Protein 1HNF (pdb70)

Sequence (179 aa):
TNALETWGALGQDINLDIPSFQMSDDIDDIKWEKTSDKKKIAQFRKEKETFKEKDTYKLFKNGTLKIKHLKTDDQDIYKVSIYDTKGKNVLEKIFDLKIQERVSKPKISWTCINTTLTCEVMNGTDPELNLYQDGKHLKLSQRVITHKWTTSLSAKFKCTAGNKVSKESSVEPVSCPEK

CATH classification: 2.60.40.10 (+1 more: 2.60.40.10)

Radius of gyration: 24.16 Å; Cα contacts (8 Å, |Δi|>4): 436; chains: 1; bounding box: 56×32×67 Å

Solvent-accessible surface area: 10806 Å² total; per-residue (Å²): 146,134,32,107,90,26,77,4,12,69,20,81,64,27,64,2,69,9,112,84,26,156,38,67,123,75,10,26,13,1,50,0,46,18,56,87,82,175,76,85,0,0,15,44,88,41,137,128,108,69,81,74,67,97,111,16,7,94,11,73,167,88,0,4,0,62,0,95,118,3,77,106,119,8,90,15,51,0,70,0,8,1,66,15,70,162,58,142,79,78,18,89,69,34,7,32,0,56,21,13,61,116,1,28,144,7,139,20,37,100,59,29,157,92,31,34,0,35,0,76,22,174,66,21,48,115,21,80,3,21,1,61,21,88,69,116,93,52,119,98,5,115,177,75,3,73,40,143,29,123,101,71,24,97,8,120,0,84,0,34,1,7,24,136,42,17,154,53,50,24,83,78,93,1,68,2,99,58,246

InterPro domains:
  IPR008424 Immunoglobulin C2-set [PF05790] (135-205)
  IPR013106 Immunoglobulin V-set domain [PF07686] (30-126)
  IPR013783 Immunoglobulin-like fold [G3DSA:2.60.40.10] (25-127)
  IPR013783 Immunoglobulin-like fold [G3DSA: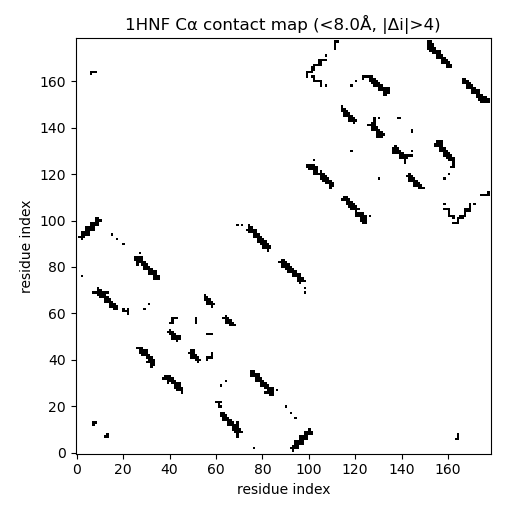2.60.40.10] (128-206)
  IPR015631 CD2/SLAM family receptor [PTHR12080] (29-260)
  IPR015632 T-cell surface antigen CD2 [PR01870] (34-46)
  IPR015632 T-cell surface antigen CD2 [PR01870] (48-61)
  IPR015632 T-cell surface antigen CD2 [PR01870] (84-96)
  IPR015632 T-cell surface antigen CD2 [PR01870] (97-114)
  IPR015632 T-cell surface antigen CD2 [PR01870] (114-128)
  IPR036179 Immunoglobulin-like domain superfamily [SSF48726] (32-128)
  IPR036179 Immunoglobulin-like domain superfamily [SSF48726] (129-206)

GO terms:
  GO:0009897 external side of plasma membrane (C, IDA)
  GO:0005886 plasma membrane (C, IDA)
  GO:0042267 natural killer cell mediated cytotoxicity (P, IDA)
  GO:0030101 natural killer cell activation (P, IDA)
  GO:0005886 plasma membrane (C, EXP)
  GO:0005515 protein binding (F, IPI)
  GO:0005886 plasma membrane (C, TAS)
  GO:0009986 cell surface (C, IDA)
  GO:0032729 positive regulation of type II interferon production (P, IDA)
  GO:0032760 positive regulation of tumor necrosis factor production (P, IDA)
  GO:0034113 heterotypic cell-cell adhesion (P, IDA)
  GO:0001766 membrane raft polarization (P, TAS)
  GO:0042110 T cell activation (P, TAS)
  GO:0006915 apoptotic process (P, TAS)
  GO:0007166 cell surface receptor signaling pathway (P, TAS)
  GO:0032757 positive regulation of interleukin-8 production (P, IMP)
  GO:0005102 signaling receptor binding (F, IPI)

B-factor: mean 36.71, std 21.29, range [2.74, 122.79]

Foldseek 3Di:
DQAAEDEDAQFAKDKDADPVFDDDDQWQKKFKAFPPVGGTQWMCRDVVDTDGVDPLWDADRRGMIMGGRHDQVPQGKMKIWTAGPVGDTPDIHIHGYDYKHAWDEWDWDADLQFQKIKIATDGIDQKKKWKAKQRHTDDIDRGMDMDGDDDFDFIKMKMWIGDDPYIHIDIDTDGGNPD

Nearest PDB structures (foldseek):
  1hnf-assembly1_A  TM=1.006E+00  e=5.697E-35  Homo sapiens
  1hng-assembly1_B  TM=9.042E-01  e=4.151E-21  Rattus rattus
  1qa9-assembly2_C  TM=9.761E-01  e=2.711E-14  Homo sapiens
  2dru-assembly1_A  TM=7.751E-01  e=1.503E-16  Rattus norvegicus
  1ccz-assembly1_A  TM=7.764E-01  e=3.942E-16  Homo sapiens

Organism: Homo sapiens (NCBI:txid9606)

Secondary structure (DSSP, 8-state):
---EEEEEETTS-EEE--TT----SSEEEEEEEEGGG--EEEEE-GGG-EEES-TTEEE-TTS-EEE-S--GGG-EEEEEEEEETTS-EEEEEEEEEEEEPPPPPPEEEEETTTTEEEEE-SS-SS-EEEEEESS-EEEEESS-EEEE--S-EEEEEEEEEE-SS-EEEEEEEEEE---

Structure (mmCIF, N/CA/C/O backbone):
data_1HNF
#
_entry.id   1HNF
#
_cell.length_a   88.300
_cell.length_b   88.300
_cell.length_c   51.300
_cell.angle_alpha   90.00
_cell.angle_beta   90.00
_cell.angle_gamma   120.00
#
_symmetry.space_group_name_H-M   'P 31 2 1'
#
loop_
_entity.id
_entity.type
_entity.pdbx_description
1 polymer CD2
2 non-polymer 2-acetamido-2-deoxy-beta-D-glucopyranose
3 non-polymer 'SODIUM ION'
4 water water
#
loop_
_atom_site.group_PDB
_atom_site.id
_atom_site.type_symbol
_atom_site.label_atom_id
_atom_site.label_alt_id
_atom_site.label_comp_id
_atom_site.label_asym_id
_atom_site.label_entity_id
_atom_site.label_seq_id
_atom_site.pdbx_PDB_ins_code
_atom_site.Cartn_x
_atom_site.Cartn_y
_atom_site.Cartn_z
_atom_site.occupancy
_atom_site.B_iso_or_equiv
_atom_site.auth_seq_id
_atom_site.auth_comp_id
_atom_site.auth_asym_id
_atom_site.auth_atom_id
_atom_site.pdbx_PDB_model_num
ATOM 1 N N . THR A 1 4 ? 19.830 35.414 9.168 1.00 78.43 4 THR A N 1
ATOM 2 C CA . THR A 1 4 ? 19.059 34.708 8.098 1.00 79.29 4 THR A CA 1
ATOM 3 C C . THR A 1 4 ? 17.711 34.100 8.587 1.00 76.90 4 THR A C 1
ATOM 4 O O . THR A 1 4 ? 17.352 32.987 8.167 1.00 71.57 4 THR A O 1
ATOM 8 N N . ASN A 1 5 ? 16.996 34.841 9.467 1.00 73.26 5 ASN A N 1
ATOM 9 C CA . ASN A 1 5 ? 15.649 34.508 10.054 1.00 65.31 5 ASN A CA 1
ATOM 10 C C . ASN A 1 5 ? 15.369 33.245 10.923 1.00 52.07 5 ASN A C 1
ATOM 11 O O . ASN A 1 5 ? 14.211 32.851 11.119 1.00 37.57 5 ASN A O 1
ATOM 16 N N . ALA A 1 6 ? 16.420 32.653 11.478 1.00 45.07 6 ALA A N 1
ATOM 17 C CA . ALA A 1 6 ? 16.326 31.424 12.273 1.00 34.81 6 ALA A CA 1
ATOM 18 C C . ALA A 1 6 ? 16.159 31.667 13.752 1.00 32.53 6 ALA A C 1
ATOM 19 O O . ALA A 1 6 ? 16.713 32.626 14.277 1.00 43.92 6 ALA A O 1
ATOM 21 N N . LEU A 1 7 ? 15.453 30.763 14.431 1.00 25.20 7 LEU A N 1
ATOM 22 C CA . LEU A 1 7 ? 15.234 30.853 15.882 1.00 19.85 7 LEU A CA 1
ATOM 23 C C . LEU A 1 7 ? 16.362 30.152 16.611 1.00 18.21 7 LEU A C 1
ATOM 24 O O . LEU A 1 7 ? 16.462 28.936 16.572 1.00 20.29 7 LEU A O 1
ATOM 29 N N . GLU A 1 8 ? 17.223 30.924 17.255 1.00 24.40 8 GLU A N 1
ATOM 30 C CA . GLU A 1 8 ? 18.346 30.353 17.987 1.00 29.80 8 GLU A CA 1
ATOM 31 C C . GLU A 1 8 ? 17.923 29.384 19.094 1.00 29.31 8 GLU A C 1
ATOM 32 O O . GLU A 1 8 ? 16.990 29.659 19.839 1.00 38.44 8 GLU A O 1
ATOM 38 N N . THR A 1 9 ? 18.636 28.269 19.220 1.00 24.06 9 THR A N 1
ATOM 39 C CA . THR A 1 9 ? 18.309 27.260 20.211 1.00 18.43 9 THR A CA 1
ATOM 40 C C . THR A 1 9 ? 19.537 26.687 20.851 1.00 22.56 9 THR A C 1
ATOM 41 O O . THR A 1 9 ? 20.513 26.398 20.161 1.00 24.94 9 THR A O 1
ATOM 45 N N . TRP A 1 10 ? 19.474 26.484 22.166 1.00 18.04 10 TRP A N 1
ATOM 46 C CA . TRP A 1 10 ? 20.595 25.908 22.887 1.00 15.79 10 TRP A CA 1
ATOM 47 C C . TRP A 1 10 ? 20.327 24.491 23.289 1.00 11.67 10 TRP A C 1
ATOM 48 O O . TRP A 1 10 ? 19.239 24.185 23.763 1.00 18.62 10 TRP A O 1
ATOM 59 N N . GLY A 1 11 ? 21.343 23.646 23.134 1.00 7.53 11 GLY A N 1
ATOM 60 C CA . GLY A 1 11 ? 21.210 22.236 23.437 1.00 6.30 11 GLY A CA 1
ATOM 61 C C . GLY A 1 11 ? 22.443 21.761 24.162 1.00 17.77 11 GLY A C 1
ATOM 62 O O . GLY A 1 11 ? 23.511 22.344 24.022 1.00 18.11 11 GLY A O 1
ATOM 63 N N . ALA A 1 12 ? 22.316 20.664 24.899 1.00 18.05 12 ALA A N 1
ATOM 64 C CA . ALA A 1 12 ? 23.431 20.157 25.678 1.00 12.50 12 ALA A CA 1
ATOM 65 C C . ALA A 1 12 ? 24.114 18.929 25.118 1.00 9.30 12 ALA A C 1
ATOM 66 O O . ALA A 1 12 ? 23.514 17.891 24.911 1.00 11.49 12 ALA A O 1
ATOM 68 N N . LEU A 1 13 ? 25.403 19.037 24.944 1.00 5.81 13 LEU A N 1
ATOM 69 C CA . LEU A 1 13 ? 26.165 17.944 24.424 1.00 8.49 13 LEU A CA 1
ATOM 70 C C . LEU A 1 13 ? 25.853 16.754 25.259 1.00 16.49 13 LEU A C 1
ATOM 71 O O . LEU A 1 13 ? 26.012 16.803 26.468 1.00 34.96 13 LEU A O 1
ATOM 76 N N . GLY A 1 14 ? 25.337 15.709 24.632 1.00 26.27 14 GLY A N 1
ATOM 77 C CA . GLY A 1 14 ? 25.020 14.477 25.341 1.00 24.33 14 GLY A CA 1
ATOM 78 C C . GLY A 1 14 ? 23.555 14.302 25.695 1.00 28.29 14 GLY A C 1
ATOM 79 O O . GLY A 1 14 ? 23.105 13.192 25.980 1.00 31.19 14 GLY A O 1
ATOM 80 N N . GLN A 1 15 ? 22.810 15.397 25.702 1.00 21.95 15 GLN A N 1
ATOM 81 C CA . GLN A 1 15 ? 21.407 15.338 26.041 1.00 22.79 15 GLN A CA 1
ATOM 82 C C . GLN A 1 15 ? 20.607 15.384 24.771 1.00 24.02 15 GLN A C 1
ATOM 83 O O . GLN A 1 15 ? 21.153 15.599 23.700 1.00 28.32 15 GLN A O 1
ATOM 89 N N . ASP A 1 16 ? 19.313 15.159 24.893 1.00 21.28 16 ASP A N 1
ATOM 90 C CA . ASP A 1 16 ? 18.434 15.223 23.751 1.00 24.95 16 ASP A CA 1
ATOM 91 C C . ASP A 1 16 ? 17.881 16.635 23.730 1.00 25.27 16 ASP A C 1
ATOM 92 O O . ASP A 1 16 ? 18.059 17.383 24.692 1.00 27.01 16 ASP A O 1
ATOM 97 N N . ILE A 1 17 ? 17.240 16.992 22.616 1.00 20.37 17 ILE A N 1
ATOM 98 C CA . ILE A 1 17 ? 16.585 18.284 22.455 1.00 18.77 17 ILE A CA 1
ATOM 99 C C . ILE A 1 17 ? 15.382 18.171 21.515 1.00 21.34 17 ILE A C 1
ATOM 100 O O . ILE A 1 17 ? 15.269 17.231 20.746 1.00 22.33 17 ILE A O 1
ATOM 105 N N . ASN A 1 18 ? 14.433 19.081 21.676 1.00 24.05 18 ASN A N 1
ATOM 106 C CA . ASN A 1 18 ? 13.224 19.082 20.899 1.00 18.36 18 ASN A CA 1
ATOM 107 C C . ASN A 1 18 ? 13.036 20.340 20.123 1.00 24.50 18 ASN A C 1
ATOM 108 O O . ASN A 1 18 ? 13.024 21.420 20.710 1.00 29.28 18 ASN A O 1
ATOM 113 N N . LEU A 1 19 ? 12.769 20.199 18.830 1.00 26.69 19 LEU A N 1
ATOM 114 C CA . LEU A 1 19 ? 12.500 21.348 17.972 1.00 22.64 19 LEU A CA 1
ATOM 115 C C . LEU A 1 19 ? 10.990 21.280 17.741 1.00 25.57 19 LEU A C 1
ATOM 116 O O . LEU A 1 19 ? 10.499 20.335 17.128 1.00 28.73 19 LEU A O 1
ATOM 121 N N . ASP A 1 20 ? 10.261 22.265 18.268 1.00 26.60 20 ASP A N 1
ATOM 122 C CA . ASP A 1 20 ? 8.808 22.309 18.177 1.00 25.73 20 ASP A CA 1
ATOM 123 C C . ASP A 1 20 ? 8.314 23.462 17.349 1.00 29.23 20 ASP A C 1
ATOM 124 O O . ASP A 1 20 ? 8.899 24.548 17.336 1.00 28.88 20 ASP A O 1
ATOM 129 N N . ILE A 1 21 ? 7.149 23.262 16.758 1.00 37.78 21 ILE A N 1
ATOM 130 C CA . ILE A 1 21 ? 6.526 24.328 16.001 1.00 46.29 21 ILE A CA 1
ATOM 131 C C . ILE A 1 21 ? 5.150 24.513 16.607 1.00 51.98 21 ILE A C 1
ATOM 132 O O . ILE A 1 21 ? 4.249 23.714 16.405 1.00 55.91 21 ILE A O 1
ATOM 137 N N . PRO A 1 22 ? 5.014 25.525 17.465 1.00 57.45 22 PRO A N 1
ATOM 138 C CA . PRO A 1 22 ? 3.753 25.833 18.143 1.00 60.66 22 PRO A CA 1
ATOM 139 C C . PRO A 1 22 ? 2.779 26.423 17.138 1.00 66.03 22 PRO A C 1
ATOM 140 O O . PRO A 1 22 ? 1.554 26.246 17.237 1.00 62.64 22 PRO A O 1
ATOM 144 N N . SER A 1 23 ? 3.372 27.098 16.151 1.00 71.66 23 SER A N 1
ATOM 145 C CA . SER A 1 23 ? 2.668 27.757 15.053 1.00 75.75 23 SER A CA 1
ATOM 146 C C . SER A 1 23 ? 1.870 26.729 14.239 1.00 78.78 23 SER A C 1
ATOM 147 O O . SER A 1 23 ? 1.100 27.092 13.334 1.00 81.52 23 SER A O 1
ATOM 150 N N . PHE A 1 24 ? 2.039 25.453 14.605 1.00 75.61 24 PHE A N 1
ATOM 151 C CA . PHE A 1 24 ? 1.395 24.323 13.941 1.00 66.44 24 PHE A CA 1
ATOM 152 C C . PHE A 1 24 ? 0.383 23.601 14.819 1.00 66.47 24 PHE A C 1
ATOM 153 O O . PHE A 1 24 ? 0.382 23.731 16.044 1.00 66.39 24 PHE A O 1
ATOM 161 N N . GLN A 1 25 ? -0.473 22.845 14.143 1.00 70.39 25 GLN A N 1
ATOM 162 C CA . GLN A 1 25 ? -1.551 22.057 14.724 1.00 76.26 25 GLN A CA 1
ATOM 163 C C . GLN A 1 25 ? -1.899 21.061 13.621 1.00 75.11 25 GLN A C 1
ATOM 164 O O . GLN A 1 25 ? -2.509 21.438 12.614 1.00 73.31 25 GLN A O 1
ATOM 170 N N . MET A 1 26 ? -1.530 19.796 13.807 1.00 72.76 26 MET A N 1
ATOM 171 C CA . MET A 1 26 ? -1.776 18.788 12.778 1.00 71.58 26 MET A CA 1
ATOM 172 C C . MET A 1 26 ? -3.220 18.576 1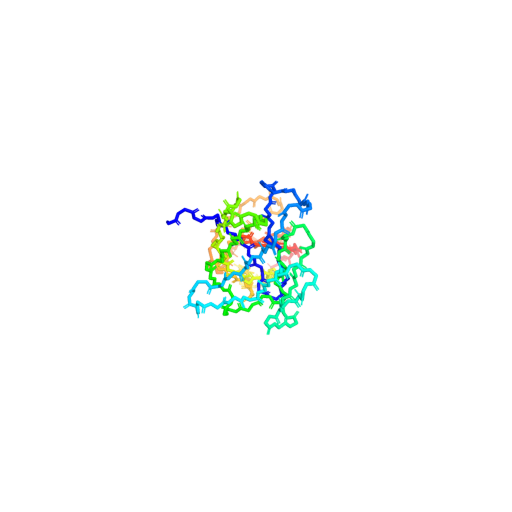2.377 1.00 75.28 26 MET A C 1
ATOM 173 O O . MET A 1 26 ? -4.134 19.062 13.046 1.00 78.90 26 MET A O 1
ATOM 178 N N . SER A 1 27 ? -3.413 17.880 11.254 1.00 77.37 27 SER A N 1
ATOM 179 C CA . SER A 1 27 ? -4.748 17.583 10.721 1.00 77.50 27 SER A CA 1
ATOM 180 C C . SER A 1 27 ? -4.753 16.582 9.557 1.00 76.54 27 SER A C 1
ATOM 181 O O . SER A 1 27 ? -3.759 15.898 9.298 1.00 72.37 27 SER A O 1
ATOM 184 N N . ASP A 1 28 ? -5.895 16.505 8.875 1.00 78.13 28 ASP A N 1
ATOM 185 C CA . ASP A 1 28 ? -6.104 15.602 7.741 1.00 79.52 28 ASP A CA 1
ATOM 186 C C . ASP A 1 28 ? -5.428 16.065 6.464 1.00 76.64 28 ASP A C 1
ATOM 187 O O . ASP A 1 28 ? -4.733 15.290 5.802 1.00 74.87 28 ASP A O 1
ATOM 192 N N . ASP A 1 29 ? -5.679 17.329 6.128 1.00 72.77 29 ASP A N 1
ATOM 193 C CA . ASP A 1 29 ? -5.170 17.988 4.929 1.00 71.23 29 ASP A CA 1
ATOM 194 C C . ASP A 1 29 ? -3.659 17.845 4.654 1.00 66.23 29 ASP A C 1
ATOM 195 O O . ASP A 1 29 ? -3.223 17.894 3.498 1.00 69.71 29 ASP A O 1
ATOM 200 N N . ILE A 1 30 ? -2.882 17.617 5.709 1.00 54.20 30 ILE A N 1
ATOM 201 C CA . ILE A 1 30 ? -1.427 17.483 5.636 1.00 45.28 30 ILE A CA 1
ATOM 202 C C . ILE A 1 30 ? -0.882 16.238 4.899 1.00 42.76 30 ILE A C 1
ATOM 203 O O . ILE A 1 30 ? -1.073 15.105 5.339 1.00 39.46 30 ILE A O 1
ATOM 208 N N . ASP A 1 31 ? -0.132 16.475 3.820 1.00 44.06 31 ASP A N 1
ATOM 209 C CA . ASP A 1 31 ? 0.444 15.408 3.006 1.00 43.47 31 ASP A CA 1
ATOM 210 C C . ASP A 1 31 ? 1.916 15.086 3.246 1.00 37.18 31 ASP A C 1
ATOM 211 O O . ASP A 1 31 ? 2.329 13.949 3.044 1.00 40.18 31 ASP A O 1
ATOM 216 N N . ASP A 1 32 ? 2.706 16.075 3.663 1.00 35.75 32 ASP A N 1
ATOM 217 C CA . ASP A 1 32 ? 4.142 15.869 3.873 1.00 32.70 32 ASP A CA 1
ATOM 218 C C . ASP A 1 32 ? 4.725 16.861 4.864 1.00 28.37 32 ASP A C 1
ATOM 219 O O . ASP A 1 32 ? 4.405 18.035 4.798 1.00 31.06 32 ASP A O 1
ATOM 224 N N . ILE A 1 33 ? 5.559 16.374 5.784 1.00 23.46 33 ILE A N 1
ATOM 225 C CA . ILE A 1 33 ? 6.245 17.197 6.801 1.00 21.75 33 ILE A CA 1
ATOM 226 C C . ILE A 1 33 ? 7.703 16.825 6.613 1.00 22.42 33 ILE A C 1
ATOM 227 O O . ILE A 1 33 ? 8.090 15.682 6.910 1.00 16.63 33 ILE A O 1
ATOM 232 N N . LYS A 1 34 ? 8.522 17.773 6.163 1.00 16.26 34 LYS A N 1
ATOM 233 C CA . LYS A 1 34 ? 9.921 17.453 5.960 1.00 18.34 34 LYS A CA 1
ATOM 234 C C . LYS A 1 34 ? 10.869 18.274 6.824 1.00 18.53 34 LYS A C 1
ATOM 235 O O . LYS A 1 34 ? 10.724 19.488 6.981 1.00 22.17 34 LYS A O 1
ATOM 241 N N . TRP A 1 35 ? 11.812 17.556 7.421 1.00 14.75 35 TRP A N 1
ATOM 242 C CA . TRP A 1 35 ? 12.821 18.118 8.284 1.00 17.36 35 TRP A CA 1
ATOM 243 C C . TRP A 1 35 ? 14.095 17.910 7.531 1.00 18.12 35 TRP A C 1
ATOM 244 O O . TRP A 1 35 ? 14.449 16.784 7.207 1.00 21.30 35 TRP A O 1
ATOM 255 N N . GLU A 1 36 ? 14.853 18.976 7.380 1.00 14.66 36 GLU A N 1
ATOM 256 C CA . GLU A 1 36 ? 16.077 18.897 6.653 1.00 19.30 36 GLU A CA 1
ATOM 257 C C . GLU A 1 36 ? 17.217 19.560 7.437 1.00 26.32 36 GLU A C 1
ATOM 258 O O . GLU A 1 36 ? 16.964 20.459 8.247 1.00 23.68 36 GLU A O 1
ATOM 264 N N . LYS A 1 37 ? 18.463 19.136 7.177 1.00 24.47 37 LYS A N 1
ATOM 265 C CA . LYS A 1 37 ? 19.651 19.682 7.845 1.00 28.71 37 LYS A CA 1
ATOM 266 C C . LYS A 1 37 ? 20.484 20.466 6.825 1.00 30.04 37 LYS A C 1
ATOM 267 O O . LYS A 1 37 ? 21.192 19.866 6.046 1.00 37.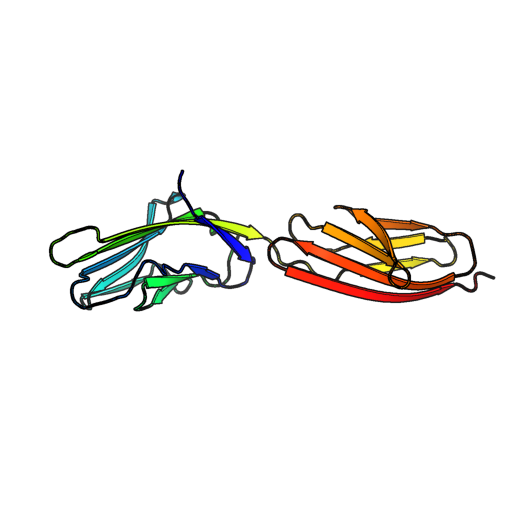58 37 LYS A O 1
ATOM 273 N N . THR A 1 38 ? 20.412 21.798 6.873 1.00 32.05 38 THR A N 1
ATOM 274 C CA . THR A 1 38 ? 21.098 22.727 5.963 1.00 32.58 38 THR A CA 1
ATOM 275 C C . THR A 1 38 ? 22.468 22.437 5.382 1.00 38.35 38 THR A C 1
ATOM 276 O O . THR A 1 38 ? 22.596 22.286 4.166 1.00 40.90 38 THR A O 1
ATOM 280 N N . SER A 1 39 ? 23.495 22.441 6.227 1.00 42.13 39 SER A N 1
ATOM 281 C CA . SER A 1 39 ? 24.861 22.221 5.767 1.00 46.39 39 SER A CA 1
ATOM 282 C C . SER A 1 39 ? 25.069 21.002 4.879 1.00 48.43 39 SER A C 1
ATOM 283 O O . SER A 1 39 ? 25.729 21.108 3.851 1.00 49.28 39 SER A O 1
ATOM 286 N N . ASP A 1 40 ? 24.498 19.859 5.256 1.00 49.33 40 ASP A N 1
ATOM 287 C CA . ASP A 1 40 ? 24.640 18.642 4.465 1.00 46.08 40 ASP A CA 1
ATOM 288 C C . ASP A 1 40 ? 23.560 18.482 3.416 1.00 48.97 40 ASP A C 1
ATOM 289 O O . ASP A 1 40 ? 23.648 17.583 2.589 1.00 54.27 40 ASP A O 1
ATOM 294 N N . LYS A 1 41 ? 22.581 19.392 3.413 1.00 51.26 41 LYS A N 1
ATOM 295 C CA . LYS A 1 41 ? 21.447 19.351 2.491 1.00 45.67 41 LYS A CA 1
ATOM 296 C C . LYS A 1 41 ? 21.009 17.896 2.492 1.00 39.40 41 LYS A C 1
ATOM 297 O O . LYS A 1 41 ? 21.478 17.098 1.700 1.00 43.88 41 LYS A O 1
ATOM 303 N N . LYS A 1 42 ? 20.202 17.528 3.468 1.00 31.70 42 LYS A N 1
ATOM 304 C CA . LYS A 1 42 ? 19.786 16.152 3.596 1.00 28.36 42 LYS A CA 1
ATOM 305 C C . LYS A 1 42 ? 18.561 16.104 4.455 1.00 28.13 42 LYS A C 1
ATOM 306 O O . LYS A 1 42 ? 18.492 16.837 5.426 1.00 33.27 42 LYS A O 1
ATOM 312 N N . LYS A 1 43 ? 17.564 15.301 4.086 1.00 27.88 43 LYS A N 1
ATOM 313 C CA . LYS A 1 43 ? 16.396 15.229 4.931 1.00 26.12 43 LYS A CA 1
ATOM 314 C C . LYS A 1 43 ? 16.649 14.172 5.982 1.00 28.36 43 LYS A C 1
ATOM 315 O O . LYS A 1 43 ? 16.962 13.011 5.687 1.00 28.95 43 LYS A O 1
ATOM 321 N N . ILE A 1 44 ? 16.629 14.637 7.223 1.00 27.37 44 ILE A N 1
ATOM 322 C CA . ILE A 1 44 ? 16.895 13.789 8.370 1.00 23.82 44 ILE A CA 1
ATOM 323 C C . ILE A 1 44 ? 15.686 12.989 8.814 1.00 26.72 44 ILE A C 1
ATOM 324 O O . ILE A 1 44 ? 15.822 11.907 9.384 1.00 28.68 44 ILE A O 1
ATOM 329 N N . ALA A 1 45 ? 14.507 13.501 8.474 1.00 25.53 45 ALA A N 1
ATOM 330 C CA . ALA A 1 45 ? 13.240 12.843 8.789 1.00 25.28 45 ALA A CA 1
ATOM 331 C C . ALA A 1 45 ? 12.102 13.433 7.951 1.00 20.43 45 ALA A C 1
ATOM 332 O O . ALA A 1 45 ? 12.121 14.611 7.603 1.00 18.01 45 ALA A O 1
ATOM 334 N N . GLN A 1 46 ? 11.113 12.603 7.640 1.00 24.49 46 GLN A N 1
ATOM 335 C CA . GLN A 1 46 ? 9.987 13.043 6.843 1.00 28.32 46 GLN A CA 1
ATOM 336 C C . GLN A 1 46 ? 8.753 12.232 7.114 1.00 32.97 46 GLN A C 1
ATOM 337 O O . GLN A 1 46 ? 8.813 11.007 7.272 1.00 32.18 46 GLN A O 1
ATOM 343 N N . PHE A 1 47 ? 7.627 12.929 7.164 1.00 38.32 47 PHE A N 1
ATOM 344 C CA . PHE A 1 47 ? 6.347 12.286 7.362 1.00 46.33 47 PHE A CA 1
ATOM 345 C C . PHE A 1 47 ? 5.629 12.355 6.031 1.00 49.90 47 PHE A C 1
ATOM 346 O O . PHE A 1 47 ? 4.910 13.312 5.761 1.00 53.87 47 PHE A O 1
ATOM 354 N N . ARG A 1 48 ? 5.855 11.363 5.180 1.00 55.24 48 ARG A N 1
ATOM 355 C CA . ARG A 1 48 ? 5.221 11.358 3.872 1.00 58.61 48 ARG A CA 1
ATOM 356 C C . ARG A 1 48 ? 3.917 10.607 3.959 1.00 57.89 48 ARG A C 1
ATOM 357 O O . ARG A 1 48 ? 3.744 9.594 3.283 1.00 62.78 48 ARG A O 1
ATOM 365 N N . LYS A 1 49 ? 3.003 11.106 4.792 1.00 58.77 49 LYS A N 1
ATOM 366 C CA . LYS A 1 49 ? 1.718 10.456 4.994 1.00 66.19 49 LYS A CA 1
ATOM 367 C C . LYS A 1 49 ? 2.003 9.045 5.479 1.00 76.74 49 LYS A C 1
ATOM 368 O O . LYS A 1 49 ? 3.162 8.674 5.673 1.00 79.83 49 LYS A O 1
ATOM 374 N N . GLU A 1 50 ? 0.952 8.248 5.657 1.00 87.09 50 GLU A N 1
ATOM 375 C CA . GLU A 1 50 ? 1.109 6.853 6.094 1.00 93.68 50 GLU A CA 1
ATOM 376 C C . GLU A 1 50 ? 1.902 6.046 5.061 1.00 92.75 50 GLU A C 1
ATOM 377 O O . GLU A 1 50 ? 2.262 4.897 5.314 1.00 90.13 50 GLU A O 1
ATOM 383 N N . LYS A 1 51 ? 2.172 6.669 3.909 1.00 93.32 51 LYS A N 1
ATOM 384 C CA . LYS A 1 51 ? 2.936 6.063 2.825 1.00 94.55 51 LYS A CA 1
ATOM 385 C C . LYS A 1 51 ? 4.284 5.587 3.348 1.00 99.97 51 LYS A C 1
ATOM 386 O O . LYS A 1 51 ? 4.930 4.765 2.696 1.00 103.17 51 LYS A O 1
ATOM 392 N N . GLU A 1 52 ? 4.714 6.149 4.491 1.00 105.33 52 GLU A N 1
ATOM 393 C CA . GLU A 1 52 ? 5.981 5.801 5.175 1.00 107.85 52 GLU A CA 1
ATOM 394 C C . GLU A 1 52 ? 6.508 6.865 6.164 1.00 102.43 52 GLU A C 1
ATOM 395 O O . GLU A 1 52 ? 6.273 8.062 5.979 1.00 105.98 52 GLU A O 1
ATOM 401 N N . THR A 1 53 ? 7.191 6.424 7.223 1.00 92.97 53 THR A N 1
ATOM 402 C CA . THR A 1 53 ? 7.809 7.351 8.176 1.00 84.73 53 THR A CA 1
ATOM 403 C C . THR A 1 53 ? 9.318 7.151 8.020 1.00 77.80 53 THR A C 1
ATOM 404 O O . THR A 1 53 ? 9.884 6.174 8.530 1.00 77.42 53 THR A O 1
ATOM 408 N N . PHE A 1 54 ? 9.943 8.043 7.251 1.00 69.45 54 PHE A N 1
ATOM 409 C CA . PHE A 1 54 ? 11.387 8.000 6.993 1.00 60.01 54 PHE A CA 1
ATOM 410 C C . PHE A 1 54 ? 12.208 8.761 8.053 1.00 56.41 54 PHE A C 1
ATOM 411 O O . PHE A 1 54 ? 11.842 9.863 8.459 1.00 51.04 54 PHE A O 1
ATOM 419 N N . LYS A 1 55 ? 13.299 8.143 8.506 1.00 55.71 55 LYS A N 1
ATOM 420 C CA . LYS A 1 55 ? 14.205 8.724 9.503 1.00 56.98 55 LYS A CA 1
ATOM 421 C C . LYS A 1 55 ? 15.620 8.281 9.131 1.00 57.82 55 LYS A C 1
ATOM 422 O O . LYS A 1 55 ? 15.873 7.090 8.897 1.00 56.28 55 LYS A O 1
ATOM 428 N N . GLU A 1 56 ? 16.536 9.242 9.047 1.00 56.23 56 GLU A N 1
ATOM 429 C CA . GLU A 1 56 ? 17.922 8.954 8.671 1.00 58.27 56 GLU A CA 1
ATOM 430 C C . GLU A 1 56 ? 18.671 8.100 9.697 1.00 62.10 56 GLU A C 1
ATOM 431 O O . GLU A 1 56 ? 19.681 7.457 9.369 1.00 64.28 56 GLU A O 1
ATOM 437 N N . LYS A 1 57 ? 18.181 8.089 10.933 1.00 59.56 57 LYS A N 1
ATOM 438 C CA . LYS A 1 57 ? 18.841 7.318 11.958 1.00 56.83 57 LYS A CA 1
ATOM 439 C C . LYS A 1 57 ? 18.005 7.265 13.211 1.00 57.38 57 LYS A C 1
ATOM 440 O O . LYS A 1 57 ? 16.977 7.939 13.315 1.00 55.92 57 LYS A O 1
ATOM 446 N N . ASP A 1 58 ? 18.431 6.396 14.128 1.00 61.85 58 ASP A N 1
ATOM 447 C CA . ASP A 1 58 ? 17.785 6.210 15.429 1.00 64.44 58 ASP A CA 1
ATOM 448 C C . ASP A 1 58 ? 17.948 7.492 16.250 1.00 57.61 58 ASP A C 1
ATOM 449 O O . ASP A 1 58 ? 17.168 7.781 17.153 1.00 61.11 58 ASP A O 1
ATOM 454 N N . THR A 1 59 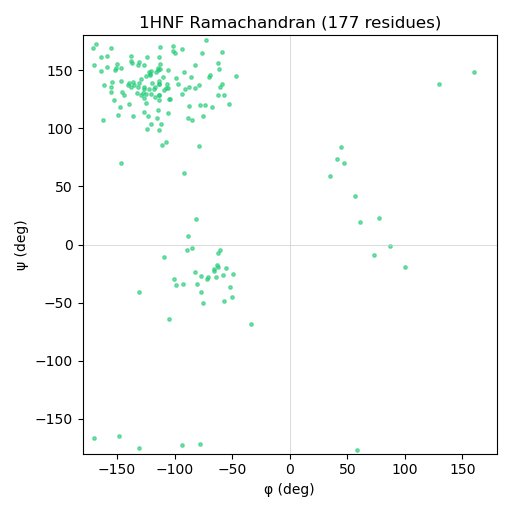? 18.970 8.259 15.890 1.00 45.56 59 THR A N 1
ATOM 455 C CA . THR A 1 59 ? 19.286 9.528 16.500 1.00 29.30 59 THR A CA 1
ATOM 456 C C . THR A 1 59 ? 18.131 10.460 16.267 1.00 26.67 59 THR A C 1
ATOM 457 O O . THR A 1 59 ? 18.002 11.455 16.949 1.00 28.65 59 THR A O 1
ATOM 461 N N . TYR A 1 60 ? 17.287 10.155 15.293 1.00 23.47 60 TYR A N 1
ATOM 462 C CA . TYR A 1 60 ? 16.164 11.025 15.017 1.00 25.90 60 TYR A CA 1
ATOM 463 C C . TYR A 1 60 ? 14.859 10.399 15.344 1.00 30.22 60 TYR A C 1
ATOM 464 O O . TYR A 1 60 ? 14.730 9.178 15.328 1.00 39.23 60 TYR A O 1
ATOM 473 N N . LYS A 1 61 ? 13.884 11.259 15.609 1.00 34.89 61 LYS A N 1
ATOM 474 C CA . LYS A 1 61 ? 12.525 10.849 15.915 1.00 37.00 61 LYS A CA 1
ATOM 475 C C . LYS A 1 61 ? 11.607 12.014 15.562 1.00 35.57 61 LYS A C 1
ATOM 476 O O . LYS A 1 61 ? 11.877 13.152 15.918 1.00 47.03 61 LYS A O 1
ATOM 482 N N . LEU A 1 62 ? 10.540 11.740 14.834 1.00 33.32 62 LEU A N 1
ATOM 483 C CA . LEU A 1 62 ? 9.614 12.785 14.438 1.00 36.52 62 LEU A CA 1
ATOM 484 C C . LEU A 1 62 ? 8.259 12.400 14.960 1.00 38.22 62 LEU A C 1
ATOM 485 O O . LEU A 1 62 ? 7.826 11.270 14.775 1.00 45.04 62 LEU A O 1
ATOM 490 N N . PHE A 1 63 ? 7.568 13.347 15.570 1.00 43.67 63 PHE A N 1
ATOM 491 C CA . PHE A 1 63 ? 6.248 13.068 16.117 1.00 52.72 63 PHE A CA 1
ATOM 492 C C . PHE A 1 63 ? 5.115 13.536 15.222 1.00 50.03 63 PHE A C 1
ATOM 493 O O . PHE A 1 63 ? 5.308 14.346 14.314 1.00 47.78 63 PHE A O 1
ATOM 501 N N . LYS A 1 64 ? 3.929 13.018 15.527 1.00 47.05 64 LYS A N 1
ATOM 502 C CA . LYS A 1 64 ? 2.706 13.342 14.826 1.00 43.84 64 LYS A CA 1
ATOM 503 C C . LYS A 1 64 ? 2.482 14.846 14.922 1.00 39.85 64 LYS A C 1
ATOM 504 O O . LYS A 1 64 ? 1.903 15.438 14.032 1.00 45.39 64 LYS A O 1
ATOM 510 N N . ASN A 1 65 ? 3.007 15.489 15.957 1.00 40.72 65 ASN A N 1
ATOM 511 C CA . ASN A 1 65 ? 2.807 16.929 16.076 1.00 43.64 65 ASN A CA 1
ATOM 512 C C . ASN A 1 65 ? 3.879 17.767 15.356 1.00 44.72 65 ASN A C 1
ATOM 513 O O . ASN A 1 65 ? 3.895 19.001 15.443 1.00 47.16 65 ASN A O 1
ATOM 518 N N . GLY A 1 66 ? 4.747 17.094 14.608 1.00 41.77 66 GLY A N 1
ATOM 519 C CA . GLY A 1 66 ? 5.772 17.796 13.852 1.00 40.21 66 GLY A CA 1
ATOM 520 C C . GLY A 1 66 ? 7.063 18.096 14.581 1.00 37.24 66 GLY A C 1
ATOM 521 O O . GLY A 1 66 ? 7.997 18.653 14.002 1.00 35.45 66 GLY A O 1
ATOM 522 N N . THR A 1 67 ? 7.128 17.709 15.848 1.00 35.56 67 THR A N 1
ATOM 523 C CA . THR A 1 67 ? 8.317 17.936 16.651 1.00 30.01 67 THR A CA 1
ATOM 524 C C . THR A 1 67 ? 9.396 16.911 16.334 1.00 27.71 67 THR A C 1
ATOM 525 O O . THR A 1 67 ? 9.115 15.727 16.155 1.00 22.38 67 THR A O 1
ATOM 529 N N . LEU A 1 68 ? 10.631 17.395 16.225 1.00 28.13 68 LEU A N 1
ATOM 530 C CA . LEU A 1 68 ? 11.765 16.547 15.905 1.00 28.53 68 LEU A CA 1
ATOM 531 C C . LEU A 1 68 ? 12.661 16.510 17.107 1.00 31.94 68 LEU A C 1
ATOM 532 O O . LEU A 1 68 ? 13.062 17.564 17.599 1.00 34.57 68 LEU A O 1
ATOM 537 N N . LYS A 1 69 ? 12.939 15.303 17.594 1.00 31.05 69 LYS A N 1
ATOM 538 C CA . LYS A 1 69 ? 13.824 15.122 18.731 1.00 33.55 69 LYS A CA 1
ATOM 539 C C . LYS A 1 69 ? 15.121 14.588 18.201 1.00 33.09 69 LYS A C 1
ATOM 540 O O . LYS A 1 69 ? 15.128 13.681 17.370 1.00 30.60 69 LYS A O 1
ATOM 546 N N . ILE A 1 70 ? 16.210 15.169 18.694 1.00 30.86 70 ILE A N 1
ATOM 547 C CA . ILE A 1 70 ? 17.553 14.769 18.332 1.00 22.85 70 ILE A CA 1
ATOM 548 C C . ILE A 1 70 ? 18.187 14.206 19.586 1.00 26.45 70 ILE A C 1
ATOM 549 O O . ILE A 1 70 ? 18.380 14.898 20.575 1.00 26.80 70 ILE A O 1
ATOM 554 N N . LYS A 1 71 ? 18.505 12.930 19.539 1.00 31.48 71 LYS A N 1
ATOM 555 C CA . LYS A 1 71 ? 19.068 12.269 20.683 1.00 34.94 71 LYS A CA 1
ATOM 556 C C . LYS A 1 71 ? 20.558 12.394 20.819 1.00 35.88 71 LYS A C 1
ATOM 557 O O . LYS A 1 71 ? 21.277 12.469 19.831 1.00 33.14 71 LYS A O 1
ATOM 563 N N . HIS A 1 72 ? 20.994 12.502 22.070 1.00 35.73 72 HIS A N 1
ATOM 564 C CA . HIS A 1 72 ? 22.393 12.544 22.400 1.00 31.10 72 HIS A CA 1
ATOM 565 C C . HIS A 1 72 ? 23.219 13.496 21.538 1.00 24.67 72 HIS A C 1
ATOM 566 O O . HIS A 1 72 ? 24.066 13.065 20.794 1.00 20.73 72 HIS A O 1
ATOM 573 N N . LEU A 1 73 ? 23.024 14.797 21.713 1.00 21.67 73 LEU A N 1
ATOM 574 C CA . LEU A 1 73 ? 23.726 15.804 20.941 1.00 15.86 73 LEU A CA 1
ATOM 575 C C . LEU A 1 73 ? 25.221 15.554 20.828 1.00 22.82 73 LEU A C 1
ATOM 576 O O . LEU A 1 73 ? 25.820 15.004 21.729 1.00 26.93 73 LEU A O 1
ATOM 581 N N . LYS A 1 74 ? 25.805 15.895 19.681 1.00 27.31 74 LYS A N 1
ATOM 582 C CA . LYS A 1 74 ? 27.243 15.695 19.408 1.00 26.95 74 LYS A CA 1
ATOM 583 C C . LYS A 1 74 ? 27.737 16.964 18.701 1.00 24.65 74 LYS A C 1
ATOM 584 O O . LYS A 1 74 ? 26.916 17.707 18.195 1.00 24.92 74 LYS A O 1
ATOM 590 N N . THR A 1 75 ? 29.049 17.220 18.645 1.00 26.32 75 THR A N 1
ATOM 591 C CA . THR A 1 75 ? 29.546 18.451 18.002 1.00 26.86 75 THR A CA 1
ATOM 592 C C . THR A 1 75 ? 28.979 18.641 16.590 1.00 37.31 75 THR A C 1
ATOM 593 O O . THR A 1 75 ? 28.695 19.766 16.176 1.00 38.33 75 THR A O 1
ATOM 597 N N . ASP A 1 76 ? 28.818 17.530 15.864 1.00 42.99 76 ASP A N 1
ATOM 598 C CA . ASP A 1 76 ? 28.309 17.524 14.488 1.00 42.23 76 ASP A CA 1
ATOM 599 C C . ASP A 1 76 ? 26.883 18.029 14.287 1.00 38.14 76 ASP A C 1
ATOM 600 O O . ASP A 1 76 ? 26.499 18.352 13.159 1.00 34.46 76 ASP A O 1
ATOM 605 N N . ASP A 1 77 ? 26.100 18.082 15.362 1.00 30.41 77 ASP A N 1
ATOM 606 C CA . ASP A 1 77 ? 24.705 18.502 15.276 1.00 22.10 77 ASP A CA 1
ATOM 607 C C . ASP A 1 77 ? 24.395 19.983 15.325 1.00 21.43 77 ASP A C 1
ATOM 608 O O . ASP A 1 77 ? 23.217 20.363 15.235 1.00 17.72 77 ASP A O 1
ATOM 613 N N . GLN A 1 78 ? 25.431 20.805 15.506 1.00 23.64 78 GLN A N 1
ATOM 614 C CA . GLN A 1 78 ? 25.275 22.260 15.555 1.00 28.87 78 GLN A CA 1
ATOM 615 C C . GLN A 1 78 ? 25.062 22.610 14.090 1.00 27.49 78 GLN A C 1
ATOM 616 O O . GLN A 1 78 ? 25.937 22.406 13.260 1.00 36.85 78 GLN A O 1
ATOM 622 N N . ASP A 1 79 ? 23.855 23.025 13.753 1.00 28.15 79 ASP A N 1
ATOM 623 C CA . ASP A 1 79 ? 23.545 23.358 12.368 1.00 28.34 79 ASP A CA 1
ATOM 624 C C . ASP A 1 79 ? 22.191 24.072 12.318 1.00 26.04 79 ASP A C 1
ATOM 625 O O . ASP A 1 79 ? 21.462 24.171 13.312 1.00 27.63 79 ASP A O 1
ATOM 630 N N . ILE A 1 80 ? 21.867 24.569 11.144 1.00 19.38 80 ILE A N 1
ATOM 631 C CA . ILE A 1 80 ? 20.616 25.230 10.924 1.00 19.66 80 ILE A CA 1
ATOM 632 C C . ILE A 1 80 ? 19.687 24.123 10.393 1.00 21.26 80 ILE A C 1
ATOM 633 O O . ILE A 1 80 ? 20.101 23.352 9.536 1.00 25.90 80 ILE A O 1
ATOM 638 N N . TYR A 1 81 ? 18.498 23.976 10.988 1.00 17.08 81 TYR A N 1
ATOM 639 C CA . TYR A 1 81 ? 17.509 22.942 10.623 1.00 10.56 81 TYR A CA 1
ATOM 640 C C . TYR A 1 81 ? 16.301 23.643 10.072 1.00 11.72 81 TYR A C 1
ATOM 641 O O . TYR A 1 81 ? 15.999 24.754 10.495 1.00 21.22 81 TYR A O 1
ATOM 650 N N . LYS A 1 82 ? 15.582 22.987 9.159 1.00 20.67 82 LYS A N 1
ATOM 651 C CA . LYS A 1 82 ? 14.407 23.597 8.514 1.00 20.98 82 LYS A CA 1
ATOM 652 C C . LYS A 1 82 ? 13.255 22.631 8.383 1.00 13.86 82 LYS A C 1
ATOM 653 O O . LYS A 1 82 ? 13.461 21.469 8.041 1.00 16.95 82 LYS A O 1
ATOM 659 N N . VAL A 1 83 ? 12.055 23.093 8.703 1.00 7.36 83 VAL A N 1
ATOM 660 C CA . VAL A 1 83 ? 10.891 22.244 8.572 1.00 15.47 83 VAL A CA 1
ATOM 661 C C . VAL A 1 83 ? 10.103 22.902 7.491 1.00 23.73 83 VAL A C 1
ATOM 662 O O . VAL A 1 83 ? 9.887 24.106 7.552 1.00 28.85 83 VAL A O 1
ATOM 666 N N . SER A 1 84 ? 9.559 22.095 6.593 1.00 21.54 84 SER A N 1
ATOM 667 C CA . SER A 1 84 ? 8.724 22.584 5.528 1.00 18.42 84 SER A CA 1
ATOM 668 C C . SER A 1 84 ? 7.558 21.653 5.603 1.00 18.65 84 SER A C 1
ATOM 669 O O . SER A 1 84 ? 7.755 20.432 5.695 1.00 19.33 84 SER A O 1
ATOM 672 N N . ILE A 1 85 ? 6.347 22.185 5.630 1.00 13.99 85 ILE A N 1
ATOM 673 C CA . ILE A 1 85 ? 5.234 21.266 5.642 1.00 22.52 85 ILE A CA 1
ATOM 674 C C . ILE A 1 85 ? 4.161 21.702 4.664 1.00 25.24 85 ILE A C 1
ATOM 675 O O . ILE A 1 85 ? 3.807 22.885 4.604 1.00 27.92 85 ILE A O 1
ATOM 680 N N . TYR A 1 86 ? 3.632 20.708 3.940 1.00 25.19 86 TYR A N 1
ATOM 681 C CA . TYR A 1 86 ? 2.628 20.865 2.874 1.00 24.40 86 TYR A CA 1
ATOM 682 C C . TYR A 1 86 ? 1.322 20.062 2.986 1.00 23.59 86 TYR A C 1
ATOM 683 O O . TYR A 1 86 ? 1.359 18.875 3.315 1.00 24.40 86 TYR A O 1
ATOM 692 N N . ASP A 1 87 ? 0.211 20.654 2.538 1.00 22.90 87 ASP A N 1
ATOM 693 C CA . ASP A 1 87 ? -1.095 19.963 2.501 1.00 27.48 87 ASP A CA 1
ATOM 694 C C . ASP A 1 87 ? -1.189 19.004 1.299 1.00 29.93 87 ASP A C 1
ATOM 695 O O . ASP A 1 87 ? -0.203 18.787 0.589 1.00 32.30 87 ASP A O 1
ATOM 700 N N . THR A 1 88 ? -2.374 18.451 1.051 1.00 34.01 88 THR A N 1
ATOM 701 C CA . THR A 1 88 ? -2.549 17.537 -0.084 1.00 38.00 88 THR A CA 1
ATOM 702 C C . THR A 1 88 ? -2.651 18.265 -1.416 1.00 41.02 88 THR A C 1
ATOM 703 O O . THR A 1 88 ? -2.312 17.705 -2.449 1.00 50.52 88 THR A O 1
ATOM 707 N N . LYS A 1 89 ? -3.115 19.510 -1.385 1.00 38.63 89 LYS A N 1
ATOM 708 C CA . LYS A 1 89 ? -3.238 20.326 -2.582 1.00 33.80 89 LYS A CA 1
ATOM 709 C C . LYS A 1 89 ? -1.880 20.961 -2.942 1.00 36.58 89 LYS A C 1
ATOM 710 O O . LYS A 1 89 ? -1.833 22.013 -3.584 1.00 33.19 89 LYS A O 1
ATOM 716 N N . GLY A 1 90 ? -0.791 20.355 -2.457 1.00 42.24 90 GLY A N 1
ATOM 717 C CA . GLY A 1 90 ? 0.568 20.836 -2.703 1.00 38.90 90 GLY A CA 1
ATOM 718 C C . GLY A 1 90 ? 1.106 22.096 -2.012 1.00 36.28 90 GLY A C 1
ATOM 719 O O . GLY A 1 90 ? 2.306 22.384 -2.102 1.00 37.80 90 GLY A O 1
ATOM 720 N N . LYS A 1 91 ? 0.254 22.841 -1.318 1.00 33.12 91 LYS A N 1
ATOM 721 C CA . LYS A 1 91 ? 0.679 24.074 -0.656 1.00 39.29 91 LYS A CA 1
ATOM 722 C C . LYS A 1 91 ? 1.594 23.978 0.558 1.00 39.66 91 LYS A C 1
ATOM 723 O O . LYS A 1 91 ? 1.489 23.064 1.370 1.00 40.21 91 LYS A O 1
ATOM 729 N N . ASN A 1 92 ? 2.502 24.944 0.659 1.00 36.07 92 ASN A N 1
ATOM 730 C CA . ASN A 1 92 ? 3.449 25.017 1.763 1.00 35.86 92 ASN A CA 1
ATOM 731 C C . ASN A 1 92 ? 2.728 25.734 2.866 1.00 38.43 92 ASN A C 1
ATOM 732 O O . ASN A 1 92 ? 2.530 26.943 2.795 1.00 40.23 92 ASN A O 1
ATOM 737 N N . VAL A 1 93 ? 2.350 24.986 3.891 1.00 35.70 93 VAL A N 1
ATOM 738 C CA . VAL A 1 93 ? 1.622 25.552 5.006 1.00 35.05 93 VAL A CA 1
ATOM 739 C C . VAL A 1 93 ? 2.482 26.281 6.031 1.00 33.62 93 VAL A C 1
ATOM 740 O O . VAL A 1 93 ? 2.062 27.286 6.619 1.00 36.12 93 VAL A O 1
ATOM 744 N N . LEU A 1 94 ? 3.695 25.790 6.230 1.00 31.70 94 LEU A N 1
ATOM 745 C CA . LEU A 1 94 ? 4.598 26.389 7.196 1.00 28.78 94 LEU A CA 1
ATOM 746 C C . LEU A 1 94 ? 6.034 26.035 6.911 1.00 29.62 94 LEU A C 1
ATOM 747 O O . LEU A 1 94 ? 6.345 24.975 6.356 1.00 34.33 94 LEU A O 1
ATOM 752 N N . GLU A 1 95 ? 6.908 26.930 7.344 1.00 31.57 95 GLU A N 1
ATOM 753 C CA . GLU A 1 95 ? 8.334 26.759 7.203 1.00 29.70 95 GLU A CA 1
ATOM 754 C C . GLU A 1 95 ? 8.982 27.468 8.374 1.00 29.93 95 GLU A C 1
ATOM 755 O O . GLU A 1 95 ? 8.836 28.687 8.528 1.00 27.40 95 GLU A O 1
ATOM 761 N N . LYS A 1 96 ? 9.576 26.684 9.266 1.00 28.17 96 LYS A N 1
ATOM 762 C CA . LYS A 1 96 ? 10.250 27.245 10.423 1.00 30.46 96 LYS A CA 1
ATOM 763 C C . LYS A 1 96 ? 11.692 26.795 10.332 1.00 27.38 96 LYS A C 1
ATOM 764 O O . LYS A 1 96 ? 11.993 25.760 9.740 1.00 26.23 96 LYS A O 1
ATOM 770 N N . ILE A 1 97 ? 12.589 27.630 10.842 1.00 27.18 97 ILE A N 1
ATOM 771 C CA . ILE A 1 97 ? 14.010 27.343 10.793 1.00 28.26 97 ILE A CA 1
ATOM 772 C C . ILE A 1 97 ? 14.641 27.567 12.152 1.00 25.44 97 ILE A C 1
ATOM 773 O O . ILE A 1 97 ? 14.410 28.591 12.780 1.00 24.30 97 ILE A O 1
ATOM 778 N N . PHE A 1 98 ? 15.486 26.625 12.558 1.00 22.72 98 PHE A N 1
ATOM 779 C CA . PHE A 1 98 ? 16.126 26.653 13.859 1.00 21.40 98 PHE A CA 1
ATOM 780 C C . PHE A 1 98 ? 17.614 26.704 13.744 1.00 22.59 98 PHE A C 1
ATOM 781 O O . PHE A 1 98 ? 18.173 26.006 12.929 1.00 28.79 98 PHE A O 1
ATOM 789 N N . ASP A 1 99 ? 18.265 27.508 14.578 1.00 23.49 99 ASP A N 1
ATOM 790 C CA . ASP A 1 99 ? 19.732 27.644 14.555 1.00 20.10 99 ASP A CA 1
ATOM 791 C C . ASP A 1 99 ? 20.293 27.023 15.840 1.00 25.23 99 ASP A C 1
ATOM 792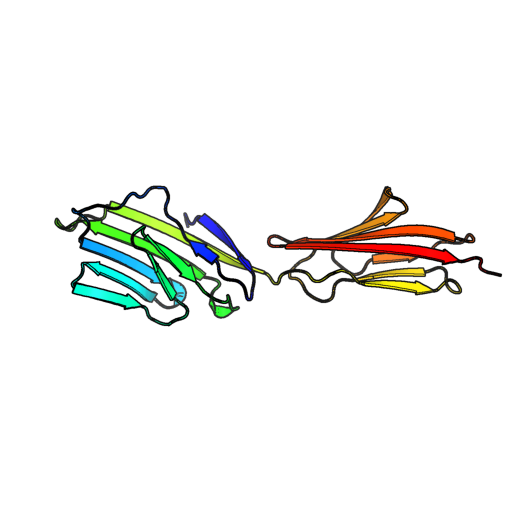 O O . ASP A 1 99 ? 20.563 27.717 16.822 1.00 30.35 99 ASP A O 1
ATOM 797 N N . LEU A 1 100 ? 20.507 25.716 15.812 1.00 21.93 100 LEU A N 1
ATOM 798 C CA . LEU A 1 100 ? 21.002 24.989 16.971 1.00 19.57 100 LEU A CA 1
ATOM 799 C C . LEU A 1 100 ? 22.482 25.085 17.280 1.00 23.00 100 LEU A C 1
ATOM 800 O O . LEU A 1 100 ? 23.314 24.758 16.447 1.00 35.69 100 LEU A O 1
ATOM 805 N N . LYS A 1 101 ? 22.800 25.597 18.465 1.00 25.00 101 LYS A N 1
ATOM 806 C CA . LYS A 1 101 ? 24.177 25.709 18.927 1.00 22.21 101 LYS A CA 1
ATOM 807 C C . LYS A 1 101 ? 24.220 24.804 20.145 1.00 19.21 101 LYS A C 1
ATOM 808 O O . LYS A 1 101 ? 23.187 24.587 20.767 1.00 21.81 101 LYS A O 1
ATOM 814 N N . ILE A 1 102 ? 25.354 24.183 20.435 1.00 17.75 102 ILE A N 1
ATOM 815 C CA . ILE A 1 102 ? 25.405 23.332 21.638 1.00 23.44 102 ILE A CA 1
ATOM 816 C C . ILE A 1 102 ? 26.558 23.669 22.588 1.00 20.69 102 ILE A C 1
ATOM 817 O O . ILE A 1 102 ? 27.579 24.227 22.189 1.00 22.44 102 ILE A O 1
ATOM 822 N N . GLN A 1 103 ? 26.372 23.338 23.855 1.00 23.29 103 GLN A N 1
ATOM 823 C CA . GLN A 1 103 ? 27.383 23.589 24.869 1.00 23.70 103 GLN A CA 1
ATOM 824 C C . GLN A 1 103 ? 27.470 22.392 25.747 1.00 23.37 103 GLN A C 1
ATOM 825 O O . GLN A 1 103 ? 26.518 21.608 25.856 1.00 23.80 103 GLN A O 1
ATOM 831 N N . GLU A 1 104 ? 28.629 22.260 26.377 1.00 27.02 104 GLU A N 1
ATOM 832 C CA . GLU A 1 104 ? 28.865 21.180 27.319 1.00 21.25 104 GLU A CA 1
ATOM 833 C C . GLU A 1 104 ? 28.256 21.637 28.637 1.00 19.05 104 GLU A C 1
ATOM 834 O O . GLU A 1 104 ? 28.370 22.828 28.995 1.00 14.24 104 GLU A O 1
ATOM 840 N N . ARG A 1 105 ? 27.510 20.742 29.284 1.00 22.23 105 ARG A N 1
ATOM 841 C CA . ARG A 1 105 ? 26.940 21.057 30.596 1.00 22.89 105 ARG A CA 1
ATOM 842 C C . ARG A 1 105 ? 28.176 21.296 31.453 1.00 27.71 105 ARG A C 1
ATOM 843 O O . ARG A 1 105 ? 29.245 20.716 31.238 1.00 25.20 105 ARG A O 1
ATOM 851 N N . VAL A 1 106 ? 28.003 22.142 32.444 1.00 30.38 106 VAL A N 1
ATOM 852 C CA . VAL A 1 106 ? 29.051 22.489 33.370 1.00 18.31 106 VAL A CA 1
ATOM 853 C C . VAL A 1 106 ? 29.134 21.391 34.462 1.00 17.03 106 VAL A C 1
ATOM 854 O O . VAL A 1 106 ? 28.183 20.654 34.702 1.00 18.63 106 VAL A O 1
ATOM 858 N N . SER A 1 107 ? 30.295 21.229 35.071 1.00 22.14 107 SER A N 1
ATOM 859 C CA . SER A 1 107 ? 30.443 20.236 36.133 1.00 25.20 107 SER A CA 1
ATOM 860 C C . SER A 1 107 ? 30.409 20.960 37.491 1.00 25.38 107 SER A C 1
ATOM 861 O O . SER A 1 107 ? 30.480 22.191 37.522 1.00 25.77 107 SER A O 1
ATOM 864 N N . LYS A 1 108 ? 30.245 20.220 38.595 1.00 24.50 108 LYS A N 1
ATOM 865 C CA . LYS A 1 108 ? 30.234 20.843 39.927 1.00 22.09 108 LYS A CA 1
ATOM 866 C C . LYS A 1 108 ? 31.599 21.465 40.107 1.00 16.54 108 LYS A C 1
ATOM 867 O O . LYS A 1 108 ? 32.601 20.809 39.896 1.00 16.39 108 LYS A O 1
ATOM 873 N N . PRO A 1 109 ? 31.663 22.748 40.476 1.00 10.67 109 PRO A N 1
ATOM 874 C CA . PRO A 1 109 ? 32.962 23.395 40.652 1.00 9.22 109 PRO A CA 1
ATOM 875 C C . PRO A 1 109 ? 33.759 22.727 41.751 1.00 12.79 109 PRO A C 1
ATOM 876 O O . PRO A 1 109 ? 33.174 22.087 42.599 1.00 21.22 109 PRO A O 1
ATOM 880 N N . LYS A 1 110 ? 35.087 22.853 41.715 1.00 15.49 110 LYS A N 1
ATOM 881 C CA . LYS A 1 110 ? 35.974 22.256 42.707 1.00 14.58 110 LYS A CA 1
ATOM 882 C C . LYS A 1 110 ? 36.688 23.362 43.430 1.00 19.98 110 LYS A C 1
ATOM 883 O O . LYS A 1 110 ? 37.319 24.212 42.815 1.00 29.12 110 LYS A O 1
ATOM 889 N N . ILE A 1 111 ? 36.615 23.331 44.751 1.00 24.51 111 ILE A N 1
ATOM 890 C CA . ILE A 1 111 ? 37.264 24.345 45.572 1.00 15.71 111 ILE A CA 1
ATOM 891 C C . ILE A 1 111 ? 38.435 23.687 46.266 1.00 13.63 111 ILE A C 1
ATOM 892 O O . ILE A 1 111 ? 38.317 22.574 46.787 1.00 18.22 111 ILE A O 1
ATOM 897 N N . SER A 1 112 ? 39.579 24.350 46.214 1.00 13.41 112 SER A N 1
ATOM 898 C CA . SER A 1 112 ? 40.797 23.840 46.809 1.00 16.05 112 SER A CA 1
ATOM 899 C C . SER A 1 112 ? 41.365 24.965 47.629 1.00 15.60 112 SER A C 1
ATOM 900 O O . SER A 1 112 ? 41.048 26.117 47.366 1.00 16.35 112 SER A O 1
ATOM 903 N N . TRP A 1 113 ? 42.198 24.646 48.624 1.00 24.12 113 TRP A N 1
ATOM 904 C CA . TRP A 1 113 ? 42.799 25.683 49.486 1.00 24.91 113 TRP A CA 1
ATOM 905 C C . TRP A 1 113 ? 43.902 25.187 50.423 1.00 28.01 113 TRP A C 1
ATOM 906 O O . TRP A 1 113 ? 44.006 23.978 50.668 1.00 32.95 113 TRP A O 1
ATOM 917 N N . THR A 1 114 ? 44.813 26.089 50.810 1.00 24.84 114 THR A N 1
ATOM 918 C CA . THR A 1 114 ? 45.849 25.763 51.805 1.00 16.63 114 THR A CA 1
ATOM 919 C C . THR A 1 114 ? 45.573 26.783 52.872 1.00 18.15 114 THR A C 1
ATOM 920 O O . THR A 1 114 ? 45.144 27.895 52.575 1.00 17.45 114 THR A O 1
ATOM 924 N N . CYS A 1 115 ? 45.811 26.410 54.119 1.00 22.84 115 CYS A N 1
ATOM 925 C CA . CYS A 1 115 ? 45.632 27.344 55.212 1.00 13.89 115 CYS A CA 1
ATOM 926 C C . CYS A 1 115 ? 47.028 27.952 55.392 1.00 10.57 115 CYS A C 1
ATOM 927 O O . CYS A 1 115 ? 47.174 29.157 55.618 1.00 16.46 115 CYS A O 1
ATOM 930 N N . ILE A 1 116 ? 48.053 27.134 55.160 1.00 6.13 116 ILE A N 1
ATOM 931 C CA . ILE A 1 116 ? 49.441 27.588 55.288 1.00 7.09 116 ILE A CA 1
ATOM 932 C C . ILE A 1 116 ? 49.713 28.771 54.402 1.00 11.02 116 ILE A C 1
ATOM 933 O O . ILE A 1 116 ? 50.355 29.738 54.823 1.00 23.02 116 ILE A O 1
ATOM 938 N N . ASN A 1 117 ? 49.316 28.650 53.141 1.00 23.36 117 ASN A N 1
ATOM 939 C CA . ASN A 1 117 ? 49.435 29.757 52.198 1.00 26.66 117 ASN A CA 1
ATOM 940 C C . ASN A 1 117 ? 48.012 30.135 52.193 1.00 28.62 117 ASN A C 1
ATOM 941 O O . ASN A 1 117 ? 47.131 29.291 52.153 1.00 36.82 117 ASN A O 1
ATOM 946 N N . THR A 1 118 ? 47.779 31.382 52.478 1.00 23.51 118 THR A N 1
ATOM 947 C CA . THR A 1 118 ? 46.432 31.806 52.595 1.00 22.60 118 THR A CA 1
ATOM 948 C C . THR A 1 118 ? 45.930 31.984 51.191 1.00 26.29 118 THR A C 1
ATOM 949 O O . THR A 1 118 ? 46.004 33.074 50.619 1.00 31.60 118 THR A O 1
ATOM 953 N N . THR A 1 119 ? 45.484 30.861 50.629 1.00 17.77 119 THR A N 1
ATOM 954 C CA . THR A 1 119 ? 45.007 30.805 49.258 1.00 16.28 119 THR A CA 1
ATOM 955 C C . THR A 1 119 ? 43.875 29.811 49.050 1.00 16.88 119 THR A C 1
ATOM 956 O O . THR A 1 119 ? 43.940 28.669 49.510 1.00 18.63 119 THR A O 1
ATOM 960 N N . LEU A 1 120 ? 42.911 30.222 48.224 1.00 22.22 120 LEU A N 1
ATOM 961 C CA . LEU A 1 120 ? 41.723 29.428 47.856 1.00 19.89 120 LEU A CA 1
ATOM 962 C C . LEU A 1 120 ? 41.474 29.552 46.339 1.00 15.42 120 LEU A C 1
ATOM 963 O O . LEU A 1 120 ? 41.514 30.641 45.759 1.00 18.87 120 LEU A O 1
ATOM 968 N N . THR A 1 121 ? 41.106 28.439 45.735 1.00 17.61 121 THR A N 1
ATOM 969 C CA . THR A 1 121 ? 40.897 28.331 44.287 1.00 15.93 121 THR A CA 1
ATOM 970 C C . THR A 1 121 ? 39.576 27.659 43.932 1.00 18.14 121 THR A C 1
ATOM 971 O O . THR A 1 121 ? 39.170 26.703 44.589 1.00 22.11 121 THR A O 1
ATOM 975 N N . CYS A 1 122 ? 38.881 28.179 42.927 1.00 20.42 122 CYS A N 1
ATOM 976 C CA . CYS A 1 122 ? 37.649 27.531 42.450 1.00 20.52 122 CYS A CA 1
ATOM 977 C C . CYS A 1 122 ? 37.835 27.332 40.962 1.00 20.87 122 CYS A C 1
ATOM 978 O O . CYS A 1 122 ? 38.184 28.272 40.254 1.00 28.62 122 CYS A O 1
ATOM 981 N N . GLU A 1 123 ? 37.520 26.145 40.478 1.00 21.17 123 GLU A N 1
ATOM 982 C CA . GLU A 1 123 ? 37.722 25.814 39.075 1.00 22.31 123 GLU A CA 1
ATOM 983 C C . GLU A 1 123 ? 36.625 24.861 38.599 1.00 26.63 123 GLU A C 1
ATOM 984 O O . GLU A 1 123 ? 36.054 24.139 39.402 1.00 30.14 123 GLU A O 1
ATOM 990 N N . VAL A 1 124 ? 36.280 24.890 37.315 1.00 31.39 124 VA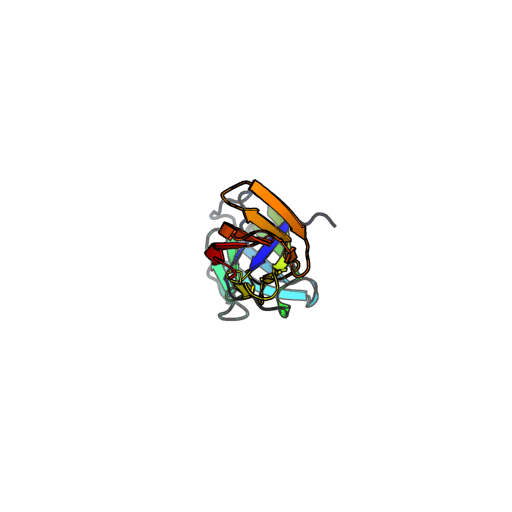L A N 1
ATOM 991 C CA . VAL A 1 124 ? 35.277 23.956 36.794 1.00 23.08 124 VAL A CA 1
ATOM 992 C C . VAL A 1 124 ? 35.962 23.287 35.627 1.00 25.98 124 VAL A C 1
ATOM 993 O O . VAL A 1 124 ? 36.572 23.938 34.777 1.00 29.60 124 VAL A O 1
ATOM 997 N N . MET A 1 125 ? 35.977 21.968 35.673 1.00 28.65 125 MET A N 1
ATOM 998 C CA . MET A 1 125 ? 36.645 21.167 34.663 1.00 34.70 125 MET A CA 1
ATOM 999 C C . MET A 1 125 ? 35.886 21.023 33.338 1.00 32.58 125 MET A C 1
ATOM 1000 O O . MET A 1 125 ? 36.483 21.044 32.250 1.00 36.53 125 MET A O 1
ATOM 1005 N N . ASN A 1 126 ? 34.580 20.844 33.437 1.00 27.86 126 ASN A N 1
ATOM 1006 C CA . ASN A 1 126 ? 33.764 20.711 32.253 1.00 33.21 126 ASN A CA 1
ATOM 1007 C C . ASN A 1 126 ? 32.836 21.883 32.089 1.00 32.57 126 ASN A C 1
ATOM 1008 O O . ASN A 1 126 ? 32.374 22.431 33.074 1.00 31.76 126 ASN A O 1
ATOM 1013 N N . GLY A 1 127 ? 32.500 22.187 30.836 1.00 28.02 127 GLY A N 1
ATOM 1014 C CA . GLY A 1 127 ? 31.601 23.271 30.533 1.00 25.62 127 GLY A CA 1
ATOM 1015 C C . GLY A 1 127 ? 32.151 24.204 29.481 1.00 28.69 127 GLY A C 1
ATOM 1016 O O . GLY A 1 127 ? 33.336 24.539 29.518 1.00 36.97 127 GLY A O 1
ATOM 1017 N N . THR A 1 128 ? 31.284 24.629 28.557 1.00 24.74 128 THR A N 1
ATOM 1018 C CA . THR A 1 128 ? 31.658 25.534 27.478 1.00 16.58 128 THR A CA 1
ATOM 1019 C C . THR A 1 128 ? 31.432 26.945 27.951 1.00 19.51 128 THR A C 1
ATOM 1020 O O . THR A 1 128 ? 30.372 27.225 28.507 1.00 19.64 128 THR A O 1
ATOM 1024 N N . ASP A 1 129 ? 32.406 27.826 27.707 1.00 20.55 129 ASP A N 1
ATOM 1025 C CA . ASP A 1 129 ? 32.329 29.247 28.076 1.00 25.77 129 ASP A CA 1
ATOM 1026 C C . ASP A 1 129 ? 31.591 29.504 29.382 1.00 26.66 129 ASP A C 1
ATOM 1027 O O . ASP A 1 129 ? 30.663 30.319 29.456 1.00 24.93 129 ASP A O 1
ATOM 1032 N N . PRO A 1 130 ? 32.086 28.904 30.468 1.00 25.31 130 PRO A N 1
ATOM 1033 C CA . PRO A 1 130 ? 31.432 29.081 31.747 1.00 17.65 130 PRO A CA 1
ATOM 1034 C C . PRO A 1 130 ? 31.701 30.406 32.381 1.00 20.36 130 PRO A C 1
ATOM 1035 O O . PRO A 1 130 ? 32.585 31.146 31.962 1.00 25.56 130 PRO A O 1
ATOM 1039 N N . GLU A 1 131 ? 30.881 30.704 33.375 1.00 17.38 131 GLU A N 1
ATOM 1040 C CA . GLU A 1 131 ? 31.021 31.891 34.191 1.00 18.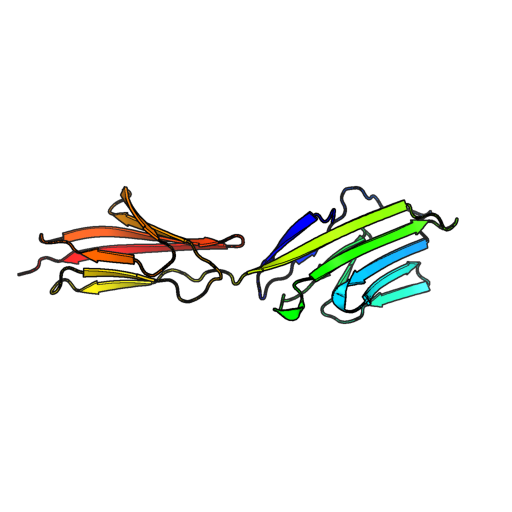75 131 GLU A CA 1
ATOM 1041 C C . GLU A 1 131 ? 31.099 31.426 35.665 1.00 19.83 131 GLU A C 1
ATOM 1042 O O . GLU A 1 131 ? 30.270 30.637 36.115 1.00 18.35 131 GLU A O 1
ATOM 1048 N N . LEU A 1 132 ? 32.103 31.888 36.402 1.00 22.14 132 LEU A N 1
ATOM 1049 C CA . LEU A 1 132 ? 32.249 31.530 37.818 1.00 24.63 132 LEU A CA 1
ATOM 1050 C C . LEU A 1 132 ? 32.076 32.704 38.819 1.00 23.48 132 LEU A C 1
ATOM 1051 O O . LEU A 1 132 ? 32.501 33.832 38.576 1.00 22.89 132 LEU A O 1
ATOM 1056 N N . ASN A 1 133 ? 31.380 32.445 39.921 1.00 26.95 133 ASN A N 1
ATOM 1057 C CA . ASN A 1 133 ? 31.190 33.458 40.961 1.00 29.02 133 ASN A CA 1
ATOM 1058 C C . ASN A 1 133 ? 31.633 32.882 42.337 1.00 27.16 133 ASN A C 1
ATOM 1059 O O . ASN A 1 133 ? 31.352 31.728 42.654 1.00 27.86 133 ASN A O 1
ATOM 1064 N N . LEU A 1 134 ? 32.378 33.651 43.123 1.00 19.45 134 LEU A N 1
ATOM 1065 C CA . LEU A 1 134 ? 32.824 33.164 44.431 1.00 19.01 134 LEU A CA 1
ATOM 1066 C C . LEU A 1 134 ? 32.169 33.985 45.526 1.00 20.50 134 LEU A C 1
ATOM 1067 O O . LEU A 1 134 ? 32.217 35.210 45.478 1.00 19.47 134 LEU A O 1
ATOM 1072 N N . TYR A 1 135 ? 31.554 33.313 46.498 1.00 18.61 135 TYR A N 1
ATOM 1073 C CA . TYR A 1 135 ? 30.896 33.983 47.620 1.00 21.12 135 TYR A CA 1
ATOM 1074 C C . TYR A 1 135 ? 31.473 33.523 48.968 1.00 21.22 135 TYR A C 1
ATOM 1075 O O . TYR A 1 135 ? 31.936 32.396 49.112 1.00 22.68 135 TYR A O 1
ATOM 1084 N N . GLN A 1 136 ? 31.483 34.399 49.955 1.00 20.11 136 GLN A N 1
ATOM 1085 C CA . GLN A 1 136 ? 31.984 34.001 51.274 1.00 27.53 136 GLN A CA 1
ATOM 1086 C C . GLN A 1 136 ? 30.880 34.248 52.297 1.00 30.11 136 GLN A C 1
ATOM 1087 O O . GLN A 1 136 ? 30.497 35.389 52.531 1.00 35.95 136 GLN A O 1
ATOM 1093 N N . ASP A 1 137 ? 30.306 33.181 52.834 1.00 25.67 137 ASP A N 1
ATOM 1094 C CA . ASP A 1 137 ? 29.238 33.316 53.803 1.00 29.78 137 ASP A CA 1
ATOM 1095 C C . ASP A 1 137 ? 28.160 34.152 53.125 1.00 33.30 137 ASP A C 1
ATOM 1096 O O . ASP A 1 137 ? 27.641 35.105 53.701 1.00 42.71 137 ASP A O 1
ATOM 1101 N N . GLY A 1 138 ? 27.903 33.872 51.857 1.00 35.42 138 GLY A N 1
ATOM 1102 C CA . GLY A 1 138 ? 26.886 34.626 51.144 1.00 31.78 138 GLY A CA 1
ATOM 1103 C C . GLY A 1 138 ? 27.210 36.027 50.643 1.00 27.61 138 GLY A C 1
ATOM 1104 O O . GLY A 1 138 ? 26.296 36.822 50.489 1.00 37.37 138 GLY A O 1
ATOM 1105 N N . LYS A 1 139 ? 28.473 36.377 50.435 1.00 27.53 139 LYS A N 1
ATOM 1106 C CA . LYS A 1 139 ? 28.774 37.698 49.889 1.00 31.13 139 LYS A CA 1
ATOM 1107 C C . LYS A 1 139 ? 29.688 37.568 48.660 1.00 32.14 139 LYS A C 1
ATOM 1108 O O . LYS A 1 139 ? 30.708 36.877 48.689 1.00 31.39 139 LYS A O 1
ATOM 1114 N N . HIS A 1 140 ? 29.305 38.225 47.573 1.00 32.70 140 HIS A N 1
ATOM 1115 C CA . HIS A 1 140 ? 30.061 38.159 46.325 1.00 31.71 140 HIS A CA 1
ATOM 1116 C C . HIS A 1 140 ? 31.538 38.577 46.399 1.00 28.79 140 HIS A C 1
ATOM 1117 O O . HIS A 1 140 ? 31.859 39.671 46.839 1.00 31.69 140 HIS A O 1
ATOM 1124 N N . LEU A 1 141 ? 32.423 37.719 45.896 1.00 27.92 141 LEU A N 1
ATOM 1125 C CA . LEU A 1 141 ? 33.859 37.985 45.900 1.00 25.42 141 LEU A CA 1
ATOM 1126 C C . LEU A 1 141 ? 34.401 38.373 44.547 1.00 29.22 141 LEU A C 1
ATOM 1127 O O . LEU A 1 141 ? 34.968 39.456 44.384 1.00 37.75 141 LEU A O 1
ATOM 1132 N N . LYS A 1 142 ? 34.335 37.452 43.598 1.00 32.94 142 LYS A N 1
ATOM 1133 C CA . LYS A 1 142 ? 34.775 37.765 42.254 1.00 34.37 142 LYS A CA 1
ATOM 1134 C C . LYS A 1 142 ? 34.018 36.942 41.262 1.00 33.76 142 LYS A C 1
ATOM 1135 O O . LYS A 1 142 ? 33.461 35.892 41.589 1.00 28.35 142 LYS A O 1
ATOM 1141 N N . LEU A 1 143 ? 33.893 37.530 40.082 1.00 32.04 143 LEU A N 1
ATOM 1142 C CA . LEU A 1 143 ? 33.227 36.935 38.947 1.00 28.54 143 LEU A CA 1
ATOM 1143 C C . LEU A 1 143 ? 34.393 36.759 38.003 1.00 27.59 143 LEU A C 1
ATOM 1144 O O . LEU A 1 143 ? 35.284 37.597 37.960 1.00 37.00 143 LEU A O 1
ATOM 1149 N N . SER A 1 144 ? 34.426 35.655 37.280 1.00 27.79 144 SER A N 1
ATOM 1150 C CA . SER A 1 144 ? 35.526 35.406 36.358 1.00 30.32 144 SER A CA 1
ATOM 1151 C C . SER A 1 144 ? 35.155 34.295 35.382 1.00 31.76 144 SER A C 1
ATOM 1152 O O . SER A 1 144 ? 34.199 33.564 35.616 1.00 30.42 144 SER A O 1
ATOM 1155 N N . GLN A 1 145 ? 35.876 34.208 34.267 1.00 33.30 145 GLN A N 1
ATOM 1156 C CA . GLN A 1 145 ? 35.631 33.172 33.259 1.00 35.63 145 GLN A CA 1
ATOM 1157 C C . GLN A 1 145 ? 36.626 32.049 33.473 1.00 31.91 145 GLN A C 1
ATOM 1158 O O . GLN A 1 145 ? 36.345 30.882 33.252 1.00 36.57 145 GLN A O 1
ATOM 1164 N N . ARG A 1 146 ? 37.817 32.434 33.884 1.00 27.31 146 ARG A N 1
ATOM 1165 C CA . ARG A 1 146 ? 38.869 31.495 34.149 1.00 31.28 146 ARG A CA 1
ATOM 1166 C C . ARG A 1 146 ? 38.821 31.138 35.660 1.00 35.48 146 ARG A C 1
ATOM 1167 O O . ARG A 1 146 ? 37.880 31.515 36.359 1.00 36.16 146 ARG A O 1
ATOM 1175 N N . VAL A 1 147 ? 39.822 30.396 36.138 1.00 30.15 147 VAL A N 1
ATOM 1176 C CA . VAL A 1 147 ? 39.947 29.982 37.533 1.00 19.88 147 VAL A CA 1
ATOM 1177 C C . VAL A 1 147 ? 40.040 31.175 38.520 1.00 25.94 147 VAL A C 1
ATOM 1178 O O . VAL A 1 147 ? 40.783 32.150 38.289 1.00 25.76 147 VAL A O 1
ATOM 1182 N N . ILE A 1 148 ? 39.293 31.085 39.622 1.00 15.94 148 ILE A N 1
ATOM 1183 C CA . ILE A 1 148 ? 39.303 32.124 40.636 1.00 16.48 148 ILE A CA 1
ATOM 1184 C C . ILE A 1 148 ? 40.233 31.784 41.774 1.00 16.11 148 ILE A C 1
ATOM 1185 O O . ILE A 1 148 ? 40.278 30.655 42.235 1.00 21.68 148 ILE A O 1
ATOM 1190 N N . THR A 1 149 ? 40.964 32.791 42.224 1.00 22.63 149 THR A N 1
ATOM 1191 C CA . THR A 1 149 ? 41.911 32.668 43.322 1.00 15.42 149 THR A CA 1
ATOM 1192 C C . THR A 1 149 ? 41.492 33.658 44.396 1.00 21.08 149 THR A C 1
ATOM 1193 O O . THR A 1 149 ? 40.972 34.754 44.113 1.00 17.54 149 THR A O 1
ATOM 1197 N N . HIS A 1 150 ? 41.704 33.274 45.640 1.00 20.93 150 HIS A N 1
ATOM 1198 C CA . HIS A 1 150 ? 41.356 34.164 46.714 1.00 21.13 150 HIS A CA 1
ATOM 1199 C C . HIS A 1 150 ? 42.307 33.992 47.893 1.00 20.34 150 HIS A C 1
ATOM 1200 O O . HIS A 1 150 ? 42.418 32.923 48.451 1.00 23.94 150 HIS A O 1
ATOM 1207 N N . LYS A 1 151 ? 43.024 35.050 48.235 1.00 19.91 151 LYS A N 1
ATOM 1208 C CA . LYS A 1 151 ? 43.973 35.010 49.331 1.00 19.41 151 LYS A CA 1
ATOM 1209 C C . LYS A 1 151 ? 43.507 35.829 50.531 1.00 24.72 151 LYS A C 1
ATOM 1210 O O . LYS A 1 151 ? 42.850 36.842 50.358 1.00 30.22 151 LYS A O 1
ATOM 1216 N N . TRP A 1 152 ? 43.785 35.368 51.750 1.00 29.18 152 TRP A N 1
ATOM 1217 C CA . TRP A 1 152 ? 43.417 36.139 52.953 1.00 21.80 152 TRP A CA 1
ATOM 1218 C C . TRP A 1 152 ? 44.643 36.193 53.829 1.00 25.81 152 TRP A C 1
ATOM 1219 O O . TRP A 1 152 ? 45.722 35.718 53.456 1.00 25.94 152 TRP A O 1
ATOM 1230 N N . THR A 1 153 ? 44.492 36.759 55.009 1.00 29.07 153 THR A N 1
ATOM 1231 C CA . THR A 1 153 ? 45.639 36.835 55.870 1.00 29.60 153 THR A CA 1
ATOM 1232 C C . THR A 1 153 ? 45.342 36.343 57.259 1.00 29.73 153 THR A C 1
ATOM 1233 O O . THR A 1 153 ? 46.148 35.635 57.842 1.00 35.83 153 THR A O 1
ATOM 1237 N N . THR A 1 154 ? 44.173 36.686 57.779 1.00 28.11 154 THR A N 1
ATOM 1238 C CA . THR A 1 154 ? 43.837 36.276 59.127 1.00 24.62 154 THR A CA 1
ATOM 1239 C C . THR A 1 154 ? 43.520 34.817 59.228 1.00 31.98 154 THR A C 1
ATOM 1240 O O . THR A 1 154 ? 43.593 34.069 58.248 1.00 37.88 154 THR A O 1
ATOM 1244 N N . SER A 1 155 ? 43.295 34.390 60.461 1.00 37.28 155 SER A N 1
ATOM 1245 C CA . SER A 1 155 ? 42.925 33.013 60.720 1.00 42.99 155 SER A CA 1
ATOM 1246 C C . SER A 1 155 ? 41.521 33.046 60.105 1.00 38.99 155 SER A C 1
ATOM 1247 O O . SER A 1 155 ? 40.870 34.095 60.143 1.00 39.49 155 SER A O 1
ATOM 1250 N N . LEU A 1 156 ? 41.067 31.946 59.508 1.00 37.18 156 LEU A N 1
ATOM 1251 C CA . LEU A 1 156 ? 39.756 31.941 58.842 1.00 30.80 156 LEU A CA 1
ATOM 1252 C C . LEU A 1 156 ? 38.756 30.832 59.170 1.00 27.73 156 LEU A C 1
ATOM 1253 O O . LEU A 1 156 ? 39.128 29.688 59.344 1.00 31.67 156 LEU A O 1
ATOM 1258 N N . SER A 1 157 ? 37.478 31.165 59.243 1.00 25.31 157 SER A N 1
ATOM 1259 C CA . SER A 1 157 ? 36.463 30.144 59.467 1.00 30.37 157 SER A CA 1
ATOM 1260 C C . SER A 1 157 ? 35.216 30.575 58.711 1.00 35.09 157 SER A C 1
ATOM 1261 O O . SER A 1 157 ? 34.206 30.955 59.309 1.00 43.47 157 SER A O 1
ATOM 1264 N N . ALA A 1 158 ? 35.297 30.509 57.385 1.00 35.85 158 ALA A N 1
ATOM 1265 C CA . ALA A 1 158 ? 34.200 30.929 56.513 1.00 30.96 158 ALA A CA 1
ATOM 1266 C C . ALA A 1 158 ? 33.551 29.804 55.744 1.00 31.99 158 ALA A C 1
ATOM 1267 O O . ALA A 1 158 ? 34.021 28.670 55.760 1.00 38.48 158 ALA A O 1
ATOM 1269 N N . LYS A 1 159 ? 32.431 30.126 55.111 1.00 35.16 159 LYS A N 1
ATOM 1270 C CA . LYS A 1 159 ? 31.684 29.179 54.277 1.00 32.77 159 LYS A CA 1
ATOM 1271 C C . LYS A 1 159 ? 31.766 29.766 52.839 1.00 27.42 159 LYS A C 1
ATOM 1272 O O . LYS A 1 159 ? 31.255 30.849 52.557 1.00 21.89 159 LYS A O 1
ATOM 1278 N N . PHE A 1 160 ? 32.526 29.120 51.968 1.00 19.31 160 PHE A N 1
ATOM 1279 C CA . PHE A 1 160 ? 32.661 29.619 50.607 1.00 20.41 160 PHE A CA 1
ATOM 1280 C C . PHE A 1 160 ? 31.736 28.884 49.648 1.00 19.41 160 PHE A C 1
ATOM 1281 O O . PHE A 1 160 ? 31.556 27.669 49.770 1.00 23.92 160 PHE A O 1
ATOM 1289 N N . LYS A 1 161 ? 31.190 29.619 48.677 1.00 20.01 161 LYS A N 1
ATOM 1290 C CA . LYS A 1 161 ? 30.281 29.067 47.672 1.00 22.63 161 LYS A CA 1
ATOM 1291 C C . LYS A 1 161 ? 30.773 29.480 46.286 1.00 20.83 161 LYS A C 1
ATOM 1292 O O . LYS A 1 161 ? 31.090 30.647 46.036 1.00 22.76 161 LYS A O 1
ATOM 1298 N N . CYS A 1 162 ? 30.907 28.506 45.403 1.00 23.66 162 CYS A N 1
ATOM 1299 C CA . CYS A 1 162 ? 31.354 28.780 44.040 1.00 21.14 162 CYS A CA 1
ATOM 1300 C C . CYS A 1 162 ? 30.346 28.225 43.032 1.00 24.42 162 CYS A C 1
ATOM 1301 O O . CYS A 1 162 ? 30.018 27.035 43.069 1.00 27.34 162 CYS A O 1
ATOM 1304 N N . THR A 1 163 ? 29.807 29.107 42.188 1.00 25.29 163 THR A N 1
ATOM 1305 C CA . THR A 1 163 ? 28.836 28.736 41.153 1.00 21.42 163 THR A CA 1
ATOM 1306 C C . THR A 1 163 ? 29.456 28.752 39.770 1.00 15.71 163 THR A C 1
ATOM 1307 O O . THR A 1 163 ? 30.333 29.563 39.469 1.00 5.32 163 THR A O 1
ATOM 1311 N N . ALA A 1 164 ? 28.936 27.899 38.908 1.00 13.93 164 ALA A N 1
ATOM 1312 C CA . ALA A 1 164 ? 29.410 27.855 37.540 1.00 17.24 164 ALA A CA 1
ATOM 1313 C C . ALA A 1 164 ? 28.187 27.647 36.700 1.00 18.65 164 ALA A C 1
ATOM 1314 O O . ALA A 1 164 ? 27.271 26.907 37.080 1.00 25.20 164 ALA A O 1
ATOM 1316 N N . GLY A 1 165 ? 28.121 28.381 35.604 1.00 21.75 165 GLY A N 1
ATOM 1317 C CA . GLY A 1 165 ? 26.987 28.239 34.714 1.00 19.50 165 GLY A CA 1
ATOM 1318 C C . GLY A 1 165 ? 27.268 28.713 33.301 1.00 24.64 165 GLY A C 1
ATOM 1319 O O . GLY A 1 165 ? 28.287 29.376 33.013 1.00 22.04 165 GLY A O 1
ATOM 1320 N N . ASN A 1 166 ? 26.400 28.251 32.404 1.00 25.23 166 ASN A N 1
ATOM 1321 C CA . ASN A 1 166 ? 26.424 28.620 31.001 1.00 22.11 166 ASN A CA 1
ATOM 1322 C C . ASN A 1 166 ? 24.979 28.586 30.515 1.00 23.92 166 ASN A C 1
ATOM 1323 O O . ASN A 1 166 ? 24.048 28.590 31.331 1.00 22.35 166 ASN A O 1
ATOM 1328 N N . LYS A 1 167 ? 24.785 28.577 29.202 1.00 27.85 167 LYS A N 1
ATOM 1329 C CA . LYS A 1 167 ? 23.447 28.594 28.631 1.00 20.82 167 LYS A CA 1
ATOM 1330 C C . LYS A 1 167 ? 22.597 27.395 28.933 1.00 19.27 167 LYS A C 1
ATOM 1331 O O . LYS A 1 167 ? 21.386 27.528 29.039 1.00 24.20 167 LYS A O 1
ATOM 1337 N N . VAL A 1 168 ? 23.217 26.247 29.154 1.00 12.86 168 VAL A N 1
ATOM 1338 C CA . VAL A 1 168 ? 22.443 25.027 29.377 1.00 20.11 168 VAL A CA 1
ATOM 1339 C C . VAL A 1 168 ? 22.420 24.411 30.790 1.00 20.52 168 VAL A C 1
ATOM 1340 O O . VAL A 1 168 ? 21.624 23.502 31.081 1.00 22.72 168 VAL A O 1
ATOM 1344 N N . SER A 1 169 ? 23.271 24.905 31.672 1.00 17.14 169 SER A N 1
ATOM 1345 C CA . SER A 1 169 ? 23.341 2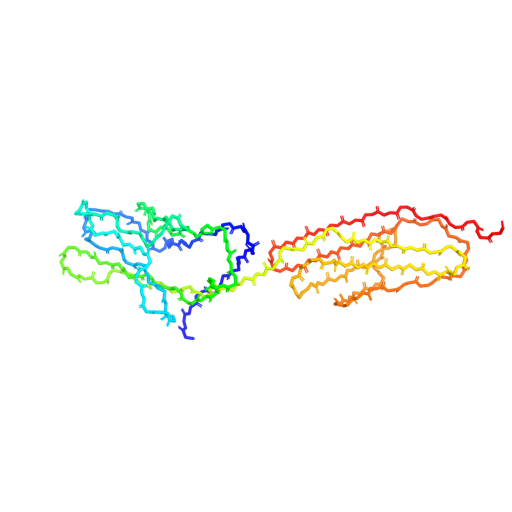4.293 32.971 1.00 23.96 169 SER A CA 1
ATOM 1346 C C . SER A 1 169 ? 23.855 25.218 34.032 1.00 25.27 169 SER A C 1
ATOM 1347 O O . SER A 1 169 ? 24.429 26.254 33.744 1.00 27.61 169 SER A O 1
ATOM 1350 N N . LYS A 1 170 ? 23.715 24.768 35.269 1.00 27.10 170 LYS A N 1
ATOM 1351 C CA . LYS A 1 170 ? 24.172 25.511 36.423 1.00 20.20 170 LYS A CA 1
ATOM 1352 C C . LYS A 1 170 ? 24.482 24.503 37.499 1.00 25.47 170 LYS A C 1
ATOM 1353 O O . LYS A 1 170 ? 23.642 23.631 37.809 1.00 30.36 170 LYS A O 1
ATOM 1359 N N . GLU A 1 171 ? 25.713 24.551 37.999 1.00 21.54 171 GLU A N 1
ATOM 1360 C CA . GLU A 1 171 ? 26.121 23.673 39.095 1.00 19.72 171 GLU A CA 1
ATOM 1361 C C . GLU A 1 171 ? 26.662 24.524 40.273 1.00 15.07 171 GLU A C 1
ATOM 1362 O O . GLU A 1 171 ? 26.936 25.715 40.146 1.00 11.99 171 GLU A O 1
ATOM 1368 N N . SER A 1 172 ? 26.728 23.954 41.459 1.00 23.13 172 SER A N 1
ATOM 1369 C CA . SER A 1 172 ? 27.183 24.741 42.606 1.00 17.52 172 SER A CA 1
ATOM 1370 C C . SER A 1 172 ? 27.846 23.929 43.695 1.00 19.10 172 SER A C 1
ATOM 1371 O O . SER A 1 172 ? 27.521 22.762 43.880 1.00 26.43 172 SER A O 1
ATOM 1374 N N . SER A 1 173 ? 28.778 24.545 44.419 1.00 20.93 173 SER A N 1
ATOM 1375 C CA . SER A 1 173 ? 29.469 23.849 45.512 1.00 24.93 173 SER A CA 1
ATOM 1376 C C . SER A 1 173 ? 29.822 24.740 46.696 1.00 21.99 173 SER A C 1
ATOM 1377 O O . SER A 1 173 ? 30.333 25.828 46.500 1.00 26.35 173 SER A O 1
ATOM 1380 N N . VAL A 1 174 ? 29.492 24.297 47.914 1.00 25.92 174 VAL A N 1
ATOM 1381 C CA . VAL A 1 174 ? 29.789 25.055 49.151 1.00 18.32 174 VAL A CA 1
ATOM 1382 C C . VAL A 1 174 ? 30.749 24.261 50.025 1.00 19.45 174 VAL A C 1
ATOM 1383 O O . VAL A 1 174 ? 30.595 23.054 50.190 1.00 19.65 174 VAL A O 1
ATOM 1387 N N . GLU A 1 175 ? 31.760 24.924 50.568 1.00 21.14 175 GLU A N 1
ATOM 1388 C CA . GLU A 1 175 ? 32.730 24.232 51.415 1.00 27.47 175 GLU A CA 1
ATOM 1389 C C . GLU A 1 175 ? 33.126 25.079 52.630 1.00 29.45 175 GLU A C 1
ATOM 1390 O O . GLU A 1 175 ? 33.582 26.223 52.491 1.00 29.93 175 GLU A O 1
ATOM 1396 N N . PRO A 1 176 ? 32.889 24.554 53.843 1.00 29.13 176 PRO A N 1
ATOM 1397 C CA . PRO A 1 176 ? 33.235 25.271 55.076 1.00 26.01 176 PRO A CA 1
ATOM 1398 C C . PRO A 1 176 ? 34.755 25.260 55.285 1.00 24.58 176 PRO A C 1
ATOM 1399 O O . PRO A 1 176 ? 35.395 24.201 55.365 1.00 29.58 176 PRO A O 1
ATOM 1403 N N . VAL A 1 177 ? 35.339 26.443 55.339 1.00 11.75 177 VAL A N 1
ATOM 1404 C CA . VAL A 1 177 ? 36.761 26.530 55.512 1.00 13.81 177 VAL A CA 1
ATOM 1405 C C . VAL A 1 177 ? 37.160 27.008 56.899 1.00 20.54 177 VAL A C 1
ATOM 1406 O O . VAL A 1 177 ? 36.610 27.990 57.412 1.00 22.32 177 VAL A O 1
ATOM 1410 N N . SER A 1 178 ? 38.145 26.328 57.489 1.00 18.92 178 SER A N 1
ATOM 1411 C CA . SER A 1 178 ? 38.627 26.696 58.816 1.00 13.02 178 SER A CA 1
ATOM 1412 C C . SER A 1 178 ? 40.142 26.673 58.872 1.00 15.54 178 SER A C 1
ATOM 1413 O O . SER A 1 178 ? 40.767 25.626 58.707 1.00 23.54 178 SER A O 1
ATOM 1416 N N . CYS A 1 179 ? 40.755 27.838 58.997 1.00 10.93 179 CYS A N 1
ATOM 1417 C CA . CYS A 1 179 ? 42.188 27.875 59.136 1.00 19.27 179 CYS A CA 1
ATOM 1418 C C . CYS A 1 179 ? 42.544 28.549 60.437 1.00 25.23 179 CYS A C 1
ATOM 1419 O O . CYS A 1 179 ? 42.381 29.753 60.562 1.00 30.11 179 CYS A O 1
ATOM 1422 N N . PRO A 1 180 ? 42.946 27.769 61.454 1.00 32.60 180 PRO A N 1
ATOM 1423 C CA . PRO A 1 180 ? 43.332 28.318 62.762 1.00 39.45 180 PRO A CA 1
ATOM 1424 C C . PRO A 1 180 ? 44.669 29.050 62.593 1.00 48.58 180 PRO A C 1
ATOM 1425 O O . PRO A 1 180 ? 44.975 29.999 63.323 1.00 49.63 180 PRO A O 1
ATOM 1429 N N . GLU A 1 181 ? 45.436 28.576 61.604 1.00 59.29 181 GLU A N 1
ATOM 1430 C CA . GLU A 1 181 ? 46.759 29.081 61.222 1.00 66.91 181 GLU A CA 1
ATOM 1431 C C . GLU A 1 181 ? 47.703 29.457 62.369 1.00 73.14 181 GLU A C 1
ATOM 1432 O O . GLU A 1 181 ? 47.974 30.647 62.612 1.00 76.53 181 GLU A O 1
ATOM 1438 N N . LYS A 1 182 ? 48.223 28.417 63.032 1.00 76.23 182 LYS A N 1
ATOM 1439 C CA . LYS A 1 182 ? 49.144 28.542 64.168 1.00 78.77 182 LYS A CA 1
ATOM 1440 C C . LYS A 1 182 ? 49.532 27.152 64.697 1.00 78.38 182 LYS A C 1
ATOM 1441 O O . LYS A 1 182 ? 48.692 26.474 65.335 1.00 76.30 182 LYS A O 1
#